Protein AF-A0A9N9HIS2-F1 (afdb_monomer)

InterPro domains:
  IPR039930 Ral GTPase-activating protein subunit beta [PTHR21344] (7-202)
  IPR046859 Ral GTPase-activating protein subunit alpha/beta, N-terminal domain [PF20412] (8-140)

Organism: NCBI:txid1348616

Secondary structure (DSSP, 8-state):
-HHHHHHHHHHHHHHHHHHHHHHHHHHHTGGG--HHHHHHHHHHHHHHHHHHHSPP-S---TTS--HHHHHHHHHHHHHHHHHHHHHHHHHHHTT---HHHHHHHHHHHHHHTTSHHHHHHHHHHHHHHHHHHHHHHH-TTSS-SSEEEEETTEEEEE---HHHHHHHHHHHHTSS--GGGS-HHHHHHHHHHHHHHHHHHHHHHHHHHHHHHHHHHHSSS--------

Foldseek 3Di:
DVVVVVVLVVVLVVVLVVLVVLLVCCVPVVVVDDLVNLVVSLCVLLVVLLVLQADDPPDDDPVRDDPVNVSSVVSSLSCVLSSLVSNLSSVQSSLDDPPVSLVSLLVSLQRNLQDLSSLQQLLQQLLLLLLCVQCVVPHDVGGDPFSWRDGPNDIDTDDHDPVSSVSVNVSSLPSYDDLVVGDPVSSVSNVVSVVSSVVSVVVVVVVVVVVVVVVVVPVPPDDDPDDDD

Structure (mmCIF, N/CA/C/O backbone):
data_AF-A0A9N9HIS2-F1
#
_entry.id   AF-A0A9N9HIS2-F1
#
loop_
_atom_site.group_PDB
_atom_site.id
_atom_site.type_symbol
_atom_site.label_atom_id
_atom_site.label_alt_id
_atom_site.label_comp_id
_atom_site.label_asym_id
_atom_site.label_entity_id
_atom_site.label_seq_id
_atom_site.pdbx_PDB_ins_code
_atom_site.Cartn_x
_atom_site.Cartn_y
_atom_site.Cartn_z
_atom_site.occupancy
_atom_site.B_iso_or_equiv
_atom_site.auth_seq_id
_atom_site.auth_comp_id
_atom_site.auth_asym_id
_atom_site.auth_atom_id
_atom_site.pdbx_PDB_model_nu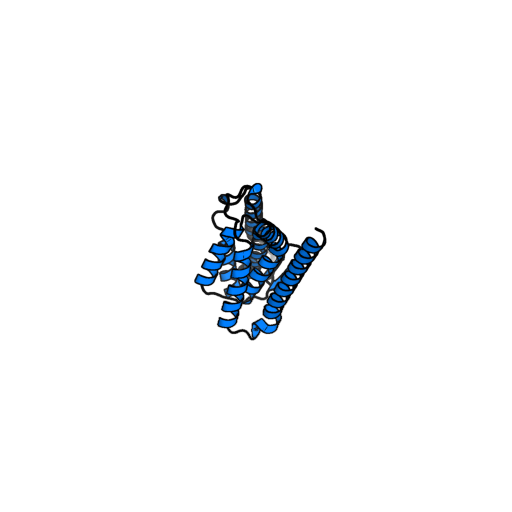m
ATOM 1 N N . MET A 1 1 ? 26.452 8.363 -28.484 1.00 47.12 1 MET A N 1
ATOM 2 C CA . MET A 1 1 ? 26.163 8.013 -27.070 1.00 47.12 1 MET A CA 1
ATOM 3 C C . MET A 1 1 ? 25.104 8.921 -26.441 1.00 47.12 1 MET A C 1
ATOM 5 O O . MET A 1 1 ? 24.301 8.418 -25.670 1.00 47.12 1 MET A O 1
ATOM 9 N N . THR A 1 2 ? 25.034 10.211 -26.790 1.00 54.69 2 THR A N 1
ATOM 10 C CA . THR A 1 2 ? 24.034 11.172 -26.277 1.00 54.69 2 THR A CA 1
ATOM 11 C C . THR A 1 2 ? 22.583 10.861 -26.677 1.00 54.69 2 THR A C 1
ATOM 13 O O . THR A 1 2 ? 21.698 10.955 -25.838 1.00 54.69 2 THR A O 1
ATOM 16 N N . THR A 1 3 ? 22.330 10.400 -27.904 1.00 61.81 3 THR A N 1
ATOM 17 C CA . THR A 1 3 ? 20.983 10.081 -28.429 1.00 61.81 3 THR A CA 1
ATOM 18 C C . THR A 1 3 ? 20.279 8.901 -27.746 1.00 61.81 3 THR A C 1
ATOM 20 O O . THR A 1 3 ? 19.058 8.901 -27.624 1.00 61.81 3 THR A O 1
ATOM 23 N N . ASN A 1 4 ? 21.024 7.902 -27.264 1.00 61.81 4 ASN A N 1
ATOM 24 C CA . ASN A 1 4 ? 20.425 6.751 -26.571 1.00 61.81 4 ASN A CA 1
ATOM 25 C C . ASN A 1 4 ? 20.015 7.105 -25.134 1.00 61.81 4 ASN A C 1
ATOM 27 O O . ASN A 1 4 ? 19.003 6.613 -24.644 1.00 61.81 4 ASN A O 1
ATOM 31 N N . CYS A 1 5 ? 20.775 7.987 -24.476 1.00 65.44 5 CYS A N 1
ATOM 32 C CA . CYS A 1 5 ? 20.452 8.482 -23.139 1.00 65.44 5 CYS A CA 1
ATOM 33 C C . CYS A 1 5 ? 19.183 9.352 -23.163 1.00 65.44 5 CYS A C 1
ATOM 35 O O . CYS A 1 5 ? 18.301 9.185 -22.324 1.00 65.44 5 CYS A O 1
ATOM 37 N N . THR A 1 6 ? 19.032 10.212 -24.179 1.00 78.38 6 THR A N 1
ATOM 38 C CA . THR A 1 6 ? 17.817 11.026 -24.335 1.00 78.38 6 THR A CA 1
ATOM 39 C C . THR A 1 6 ? 16.581 10.184 -24.652 1.00 78.38 6 THR A C 1
ATOM 41 O O . THR A 1 6 ? 15.517 10.445 -24.099 1.00 78.38 6 THR A O 1
ATOM 44 N N . HIS A 1 7 ? 16.701 9.141 -25.481 1.00 84.50 7 HIS A N 1
ATOM 45 C CA . HIS A 1 7 ? 15.578 8.244 -25.774 1.00 84.50 7 HIS A CA 1
ATOM 46 C C . HIS A 1 7 ? 15.105 7.475 -24.531 1.00 84.50 7 HIS A C 1
ATOM 48 O O . HIS A 1 7 ? 13.901 7.353 -24.303 1.00 84.50 7 HIS A O 1
ATOM 54 N N . LEU A 1 8 ? 16.038 6.989 -23.704 1.00 87.31 8 LEU A N 1
ATOM 55 C CA . LEU A 1 8 ? 15.708 6.323 -22.443 1.00 87.31 8 LEU A CA 1
ATOM 56 C C . LEU A 1 8 ? 14.998 7.269 -21.470 1.00 87.31 8 LEU A C 1
ATOM 58 O O . LEU A 1 8 ? 13.952 6.912 -20.934 1.00 87.31 8 LEU A O 1
ATOM 62 N N . GLN A 1 9 ? 15.520 8.485 -21.290 1.00 89.06 9 GLN A N 1
ATOM 63 C CA . GLN A 1 9 ? 14.884 9.467 -20.415 1.00 89.06 9 GLN A CA 1
ATOM 64 C C . GLN A 1 9 ? 13.469 9.809 -20.891 1.00 89.06 9 GLN A C 1
ATOM 66 O O . GLN A 1 9 ? 12.534 9.815 -20.095 1.00 89.06 9 GLN A O 1
ATOM 71 N N . ASN A 1 10 ? 13.286 10.023 -22.196 1.00 91.88 10 ASN A N 1
ATOM 72 C CA . ASN A 1 10 ? 11.965 10.275 -22.768 1.00 91.88 10 ASN A CA 1
ATOM 73 C C . ASN A 1 10 ? 11.004 9.107 -22.507 1.00 91.88 10 ASN A C 1
ATOM 75 O O . ASN A 1 10 ? 9.844 9.330 -22.172 1.00 91.88 10 ASN A O 1
ATOM 79 N N . HIS A 1 11 ? 11.479 7.862 -22.614 1.00 90.75 11 HIS A N 1
ATOM 80 C CA . HIS A 1 11 ? 10.669 6.686 -22.305 1.00 90.75 11 HIS A CA 1
ATOM 81 C C . HIS A 1 11 ? 10.273 6.632 -20.821 1.00 90.75 11 HIS A C 1
ATOM 83 O O . HIS A 1 11 ? 9.114 6.365 -20.513 1.00 90.75 11 HIS A O 1
ATOM 89 N N . ILE A 1 12 ? 11.191 6.947 -19.903 1.00 93.94 12 ILE A N 1
ATOM 90 C CA . ILE A 1 12 ? 10.900 7.038 -18.464 1.00 93.94 12 ILE A CA 1
ATOM 91 C C . ILE A 1 12 ? 9.816 8.091 -18.195 1.00 93.94 12 ILE A C 1
ATOM 93 O O . ILE A 1 12 ? 8.855 7.808 -17.479 1.00 93.94 12 ILE A O 1
ATOM 97 N N . GLU A 1 13 ? 9.917 9.276 -18.799 1.00 94.94 13 GLU A N 1
ATOM 98 C CA . GLU A 1 13 ? 8.909 10.331 -18.633 1.00 94.94 13 GLU A CA 1
ATOM 99 C C . GLU A 1 13 ? 7.544 9.936 -19.215 1.00 94.94 13 GLU A C 1
ATOM 101 O O . GLU A 1 13 ? 6.507 10.189 -18.598 1.00 94.94 13 GLU A O 1
ATOM 106 N N . LEU A 1 14 ? 7.520 9.230 -20.350 1.00 94.88 14 LEU A N 1
ATOM 107 C CA . LEU A 1 14 ? 6.288 8.658 -20.898 1.00 94.88 14 LEU A CA 1
ATOM 108 C C . LEU A 1 14 ? 5.669 7.629 -19.944 1.00 94.88 14 LEU A C 1
ATOM 110 O O . LEU A 1 14 ? 4.466 7.686 -19.688 1.00 94.88 14 LEU A O 1
ATOM 114 N N . CYS A 1 15 ? 6.473 6.734 -19.362 1.00 95.69 15 CYS A N 1
ATOM 115 C CA . CYS A 1 15 ? 6.011 5.777 -18.355 1.00 95.69 15 CYS A CA 1
ATOM 116 C C . CYS A 1 15 ? 5.416 6.487 -17.133 1.00 95.69 15 CYS A C 1
ATOM 118 O O . CYS A 1 15 ? 4.329 6.119 -16.683 1.00 95.69 15 CYS A O 1
ATOM 120 N N . LYS A 1 16 ? 6.062 7.547 -16.628 1.00 95.19 16 LYS A N 1
ATOM 121 C CA . LYS A 1 16 ? 5.500 8.384 -15.553 1.00 95.19 16 LYS A CA 1
ATOM 122 C C . LYS A 1 16 ? 4.152 8.982 -15.967 1.00 95.19 16 LYS A C 1
ATOM 124 O O . LYS A 1 16 ? 3.203 8.926 -15.185 1.00 95.19 16 LYS A O 1
ATOM 129 N N . GLY A 1 17 ? 4.036 9.475 -17.202 1.00 96.62 17 GLY A N 1
ATOM 130 C CA . GLY A 1 17 ? 2.779 9.956 -17.780 1.00 96.62 17 GLY A CA 1
ATOM 131 C C . GLY A 1 17 ? 1.674 8.894 -17.784 1.00 96.62 17 GLY A C 1
ATOM 132 O O . GLY A 1 17 ? 0.563 9.157 -17.328 1.00 96.62 17 GLY A O 1
ATOM 133 N N . VAL A 1 18 ? 1.983 7.665 -18.206 1.00 96.81 18 VAL A N 1
ATOM 134 C CA . VAL A 1 18 ? 1.035 6.537 -18.179 1.00 96.81 18 VAL A CA 1
ATOM 135 C C . VAL A 1 18 ? 0.580 6.226 -16.749 1.00 96.81 18 VAL A C 1
ATOM 137 O O . VAL A 1 18 ? -0.616 6.070 -16.505 1.00 96.81 18 VAL A O 1
ATOM 140 N N . LEU A 1 19 ? 1.499 6.192 -15.780 1.00 96.81 19 LEU A N 1
ATOM 141 C CA . LEU A 1 19 ? 1.168 5.961 -14.368 1.00 96.81 19 LEU A CA 1
ATOM 142 C C . LEU A 1 19 ? 0.255 7.060 -13.797 1.00 96.81 19 LEU A C 1
ATOM 144 O O . LEU A 1 19 ? -0.670 6.767 -13.031 1.00 96.81 19 LEU A O 1
ATOM 148 N N . ILE A 1 20 ? 0.463 8.315 -14.205 1.00 96.00 20 ILE A N 1
ATOM 149 C CA . ILE A 1 20 ? -0.434 9.424 -13.861 1.00 96.00 20 ILE A CA 1
ATOM 150 C C . ILE A 1 20 ? -1.828 9.170 -14.439 1.00 96.00 20 ILE A C 1
ATOM 152 O O . ILE A 1 20 ? -2.804 9.261 -13.697 1.00 96.00 20 ILE A O 1
ATOM 156 N N . VAL A 1 21 ? -1.933 8.788 -15.715 1.00 97.44 21 VAL A N 1
ATOM 157 C CA . VAL A 1 21 ? -3.223 8.495 -16.363 1.00 97.44 21 VAL A CA 1
ATOM 158 C C . VAL A 1 21 ? -3.959 7.354 -15.657 1.00 97.44 21 VAL A C 1
ATOM 160 O O . VAL A 1 21 ? -5.148 7.491 -15.372 1.00 97.44 21 VAL A O 1
ATOM 163 N N . LEU A 1 22 ? -3.271 6.263 -15.303 1.00 97.12 22 LEU A N 1
ATOM 164 C CA . LEU A 1 22 ? -3.867 5.142 -14.561 1.00 97.12 22 LEU A CA 1
ATOM 165 C C . LEU A 1 22 ? -4.391 5.580 -13.185 1.00 97.12 22 LEU A C 1
ATOM 167 O O . LEU A 1 22 ? -5.506 5.225 -12.797 1.00 97.12 22 LEU A O 1
ATOM 171 N N . THR A 1 23 ? -3.623 6.404 -12.467 1.00 96.62 23 THR A N 1
ATOM 172 C CA . THR A 1 23 ? -4.056 6.969 -11.179 1.00 96.62 23 THR A CA 1
ATOM 173 C C . THR A 1 23 ? -5.260 7.889 -11.347 1.00 96.62 23 THR A C 1
ATOM 175 O O . THR A 1 23 ? -6.222 7.800 -10.584 1.00 96.62 23 THR A O 1
ATOM 178 N N . MET A 1 24 ? -5.235 8.762 -12.358 1.00 96.94 24 MET A N 1
ATOM 179 C CA . MET A 1 24 ? -6.340 9.667 -12.665 1.00 96.94 24 MET A CA 1
ATOM 180 C C . MET A 1 24 ? -7.606 8.895 -13.017 1.00 96.94 24 MET A C 1
ATOM 182 O O . MET A 1 24 ? -8.655 9.220 -12.474 1.00 96.94 24 MET A O 1
ATOM 186 N N . ALA A 1 25 ? -7.512 7.841 -13.829 1.00 96.31 25 ALA A N 1
ATOM 187 C CA . ALA A 1 25 ? -8.645 6.981 -14.154 1.00 96.31 25 ALA A CA 1
ATOM 188 C C . ALA A 1 25 ? -9.273 6.379 -12.886 1.00 96.31 25 ALA A C 1
ATOM 190 O O . ALA A 1 25 ? -10.483 6.470 -12.695 1.00 96.31 25 ALA A O 1
ATOM 191 N N . GLY A 1 26 ? -8.460 5.853 -11.965 1.00 96.81 26 GLY A N 1
ATOM 192 C CA . GLY A 1 26 ? -8.960 5.346 -10.683 1.00 96.81 26 GLY A CA 1
ATOM 193 C C . GLY A 1 26 ? -9.583 6.420 -9.781 1.00 96.81 26 GLY A C 1
ATOM 194 O O . GLY A 1 26 ? -10.482 6.112 -9.001 1.00 96.81 26 GLY A O 1
ATOM 195 N N . ARG A 1 27 ? -9.144 7.681 -9.881 1.00 96.12 27 ARG A N 1
ATOM 196 C CA . ARG A 1 27 ? -9.715 8.813 -9.129 1.00 96.12 27 ARG A CA 1
ATOM 197 C C . ARG A 1 27 ? -11.036 9.307 -9.709 1.00 96.12 27 ARG A C 1
ATOM 199 O O . ARG A 1 27 ? -11.962 9.557 -8.947 1.00 96.12 27 ARG A O 1
ATOM 206 N N . THR A 1 28 ? -11.106 9.493 -11.024 1.00 96.56 28 THR A N 1
ATOM 207 C CA . THR A 1 28 ? -12.232 10.167 -11.688 1.00 96.56 28 THR A CA 1
ATOM 208 C C . THR A 1 28 ? -13.310 9.190 -12.137 1.00 96.56 28 THR A C 1
ATOM 210 O O . THR A 1 28 ? -14.495 9.474 -11.991 1.00 96.56 28 THR A O 1
ATOM 213 N N . LEU A 1 29 ? -12.908 8.027 -12.650 1.00 96.38 29 LEU A N 1
ATOM 214 C CA . LEU A 1 29 ? -13.808 6.998 -13.175 1.00 96.38 29 LEU A CA 1
ATOM 215 C C . LEU A 1 29 ? -14.035 5.855 -12.182 1.00 96.38 29 LEU A C 1
ATOM 217 O O . LEU A 1 29 ? -14.952 5.063 -12.369 1.00 96.38 29 LEU A O 1
ATOM 221 N N . GLY A 1 30 ? -13.250 5.790 -11.104 1.00 95.06 30 GLY A N 1
ATOM 222 C CA . GLY A 1 30 ? -13.329 4.746 -10.081 1.00 95.06 30 GLY A CA 1
ATOM 223 C C . GLY A 1 30 ? -14.736 4.423 -9.553 1.00 95.06 30 GLY A C 1
ATOM 224 O O . GLY A 1 30 ? -15.038 3.238 -9.410 1.00 95.06 30 GLY A O 1
ATOM 225 N N . PRO A 1 31 ? -15.624 5.412 -9.307 1.00 94.75 31 PRO A N 1
ATOM 226 C CA . PRO A 1 31 ? -17.009 5.148 -8.901 1.00 94.75 31 PRO A CA 1
ATOM 227 C C . PRO A 1 31 ? -17.860 4.402 -9.943 1.00 94.75 31 PRO A C 1
ATOM 229 O O . PRO A 1 31 ? -18.878 3.823 -9.583 1.00 94.75 31 PRO A O 1
ATOM 232 N N . GLN A 1 32 ? -17.462 4.424 -11.219 1.00 96.81 32 GLN A N 1
ATOM 233 C CA . GLN A 1 32 ? -18.157 3.771 -12.336 1.00 96.81 32 GLN A CA 1
ATOM 234 C C . GLN A 1 32 ? -17.577 2.386 -12.658 1.00 96.81 32 GLN A C 1
ATOM 236 O O . GLN A 1 32 ? -18.155 1.637 -13.443 1.00 96.81 32 GLN A O 1
ATOM 241 N N . PHE A 1 33 ? -16.419 2.041 -12.093 1.00 97.56 33 PHE A N 1
ATOM 242 C CA . PHE A 1 33 ? -15.778 0.757 -12.345 1.00 97.56 33 PHE A CA 1
ATOM 243 C C . PHE A 1 33 ? -16.513 -0.374 -11.630 1.00 97.56 33 PHE A C 1
ATOM 245 O O . PHE A 1 33 ? -16.768 -0.317 -10.427 1.00 97.56 33 PHE A O 1
ATOM 252 N N . SER A 1 34 ? -16.778 -1.442 -12.382 1.00 97.38 34 SER A N 1
ATOM 253 C CA . SER A 1 34 ? -17.162 -2.732 -11.812 1.00 97.38 34 SER A CA 1
ATOM 254 C C . SER A 1 34 ? -16.020 -3.327 -10.981 1.00 97.38 34 SER A C 1
ATOM 256 O O . SER A 1 34 ? -14.855 -2.924 -11.100 1.00 97.38 34 SER A O 1
ATOM 258 N N . GLU A 1 35 ? -16.334 -4.327 -10.160 1.00 96.25 35 GLU A N 1
ATOM 259 C CA . GLU A 1 35 ? -15.315 -5.075 -9.424 1.00 96.25 35 GLU A CA 1
ATOM 260 C C . GLU A 1 35 ? -14.327 -5.763 -10.385 1.00 96.25 35 GLU A C 1
ATOM 262 O O . GLU A 1 35 ? -13.119 -5.764 -10.144 1.00 96.25 35 GLU A O 1
ATOM 267 N N . GLU A 1 36 ? -14.810 -6.286 -11.514 1.00 97.25 36 GLU A N 1
ATOM 268 C CA . GLU A 1 36 ? -14.008 -6.902 -12.573 1.00 97.25 36 GLU A CA 1
ATOM 269 C C . GLU A 1 36 ? -13.040 -5.901 -13.207 1.00 97.25 36 GLU A C 1
ATOM 271 O O . GLU A 1 36 ? -11.864 -6.216 -13.406 1.00 97.25 36 GLU A O 1
ATOM 276 N N . THR A 1 37 ? -13.500 -4.678 -13.479 1.00 97.88 37 THR A N 1
ATOM 277 C CA . THR A 1 37 ? -12.654 -3.606 -14.019 1.00 97.88 37 THR A CA 1
ATOM 278 C C . THR A 1 37 ? -11.532 -3.262 -13.044 1.00 97.88 37 THR A C 1
ATOM 280 O O . THR A 1 37 ? -10.367 -3.198 -13.444 1.00 97.88 37 THR A O 1
ATOM 283 N N . TRP A 1 38 ? -11.857 -3.109 -11.755 1.00 98.00 38 TRP A N 1
ATOM 284 C CA . TRP A 1 38 ? -10.855 -2.898 -10.712 1.00 98.00 38 TRP A CA 1
ATOM 285 C C . TRP A 1 38 ? -9.861 -4.056 -10.636 1.00 98.00 38 TRP A C 1
ATOM 287 O O . TRP A 1 38 ? -8.657 -3.823 -10.583 1.00 98.00 38 TRP A O 1
ATOM 297 N N . LEU A 1 39 ? -10.332 -5.302 -10.685 1.00 98.00 39 LEU A N 1
ATOM 298 C CA . LEU A 1 39 ? -9.471 -6.485 -10.662 1.00 98.00 39 LEU A CA 1
ATOM 299 C C . LEU A 1 39 ? -8.462 -6.495 -11.805 1.00 98.00 39 LEU A C 1
ATOM 301 O O . LEU A 1 39 ? -7.285 -6.767 -11.570 1.00 98.00 39 LEU A O 1
ATOM 305 N N . VAL A 1 40 ? -8.909 -6.215 -13.030 1.00 98.00 40 VAL A N 1
ATOM 306 C CA . VAL A 1 40 ? -8.023 -6.163 -14.198 1.00 98.00 40 VAL A CA 1
ATOM 307 C C . VAL A 1 40 ? -7.019 -5.027 -14.043 1.00 98.00 40 VAL A C 1
ATOM 309 O O . VAL A 1 40 ? -5.822 -5.267 -14.181 1.00 98.00 40 VAL A O 1
ATOM 312 N N . LEU A 1 41 ? -7.474 -3.824 -13.678 1.00 98.12 41 LEU A N 1
ATOM 313 C CA . LEU A 1 41 ? -6.597 -2.671 -13.474 1.00 98.12 41 LEU A CA 1
ATOM 314 C C . LEU A 1 41 ? -5.516 -2.958 -12.425 1.00 98.12 41 LEU A C 1
ATOM 316 O O . LEU A 1 41 ? -4.334 -2.732 -12.677 1.00 98.12 41 LEU A O 1
ATOM 320 N N . LEU A 1 42 ? -5.899 -3.510 -11.271 1.00 98.50 42 LEU A N 1
ATOM 321 C CA . LEU A 1 42 ? -4.954 -3.857 -10.213 1.00 98.50 42 LEU A CA 1
ATOM 322 C C . LEU A 1 42 ? -3.970 -4.937 -10.651 1.00 98.50 42 LEU A C 1
ATOM 324 O O . LEU A 1 42 ? -2.791 -4.815 -10.346 1.00 98.50 42 LEU A O 1
ATOM 328 N N . LYS A 1 43 ? -4.416 -5.971 -11.374 1.00 98.31 43 LYS A N 1
ATOM 329 C CA . LYS A 1 43 ? -3.519 -7.010 -11.906 1.00 98.31 43 LYS A CA 1
ATOM 330 C C . LYS A 1 43 ? -2.523 -6.443 -12.912 1.00 98.31 43 LYS A C 1
ATOM 332 O O . LYS A 1 43 ? -1.362 -6.831 -12.876 1.00 98.31 43 LYS A O 1
ATOM 337 N N . VAL A 1 44 ? -2.958 -5.526 -13.777 1.00 97.94 44 VAL A N 1
ATOM 338 C CA . VAL A 1 44 ? -2.085 -4.856 -14.750 1.00 97.94 44 VAL A CA 1
ATOM 339 C C . VAL A 1 44 ? -1.027 -4.026 -14.028 1.00 97.94 44 VAL A C 1
ATOM 341 O O . VAL A 1 44 ? 0.159 -4.230 -14.262 1.00 97.94 44 VAL A O 1
ATOM 344 N N . VAL A 1 45 ? -1.431 -3.145 -13.107 1.00 98.19 45 VAL A N 1
ATOM 345 C CA . VAL A 1 45 ? -0.480 -2.305 -12.358 1.00 98.19 45 VAL A CA 1
ATOM 346 C C . VAL A 1 45 ? 0.446 -3.165 -11.501 1.00 98.19 45 VAL A C 1
ATOM 348 O O . VAL A 1 45 ? 1.651 -2.939 -11.501 1.00 98.19 45 VAL A O 1
ATOM 351 N N . LEU A 1 46 ? -0.084 -4.186 -10.822 1.00 98.44 46 LEU A N 1
ATOM 352 C CA . LEU A 1 46 ? 0.714 -5.115 -10.027 1.00 98.44 46 LEU A CA 1
ATOM 353 C C . LEU A 1 46 ? 1.731 -5.866 -10.890 1.00 98.44 46 LEU A C 1
ATOM 355 O O . LEU A 1 46 ? 2.883 -5.963 -10.491 1.00 98.44 46 LEU A O 1
ATOM 359 N N . GLY A 1 47 ? 1.329 -6.355 -12.065 1.00 97.44 47 GLY A N 1
ATOM 360 C CA . GLY A 1 47 ? 2.208 -7.071 -12.988 1.00 97.44 47 GLY A CA 1
ATOM 361 C C . GLY A 1 47 ? 3.304 -6.188 -13.585 1.00 97.44 47 GLY A C 1
ATOM 362 O O . GLY A 1 47 ? 4.443 -6.632 -13.686 1.00 97.44 47 GLY A O 1
ATOM 363 N N . ILE A 1 48 ? 2.996 -4.930 -13.926 1.00 95.31 48 ILE A N 1
ATOM 364 C CA . ILE A 1 48 ? 4.003 -3.955 -14.381 1.00 95.31 48 ILE A CA 1
ATOM 365 C C . ILE A 1 48 ? 5.003 -3.667 -13.257 1.00 95.31 48 ILE A C 1
ATOM 367 O O . ILE A 1 48 ? 6.212 -3.715 -13.483 1.00 95.31 48 ILE A O 1
ATOM 371 N N . THR A 1 49 ? 4.504 -3.398 -12.046 1.00 97.00 49 THR A N 1
ATOM 372 C CA . THR A 1 49 ? 5.350 -3.163 -10.871 1.00 97.00 49 THR A CA 1
ATOM 373 C C . THR A 1 49 ? 6.219 -4.378 -10.575 1.00 97.00 49 THR A C 1
ATOM 375 O O . THR A 1 49 ? 7.416 -4.215 -10.369 1.00 97.00 49 THR A O 1
ATOM 378 N N . ASP A 1 50 ? 5.658 -5.587 -10.616 1.00 96.06 50 ASP A N 1
ATOM 379 C CA . ASP A 1 50 ? 6.413 -6.815 -10.376 1.00 96.06 50 ASP A CA 1
ATOM 380 C C . ASP A 1 50 ? 7.501 -7.007 -11.429 1.00 96.06 50 ASP A C 1
ATOM 382 O O . ASP A 1 50 ? 8.662 -7.166 -11.084 1.00 96.06 50 ASP A O 1
ATOM 386 N N . CYS A 1 51 ? 7.163 -6.868 -12.711 1.00 92.25 51 CYS A N 1
ATOM 387 C CA . CYS A 1 51 ? 8.117 -7.024 -13.805 1.00 92.25 51 CYS A CA 1
ATOM 388 C C . CYS A 1 51 ? 9.325 -6.076 -13.704 1.00 92.25 51 CYS A C 1
ATOM 390 O O . CYS A 1 51 ? 10.428 -6.461 -14.087 1.00 92.25 51 CYS A O 1
ATOM 392 N N . LEU A 1 52 ? 9.128 -4.840 -13.230 1.00 91.38 52 LEU A N 1
ATOM 393 C CA . LEU A 1 52 ? 10.201 -3.845 -13.124 1.00 91.38 52 LEU A CA 1
ATOM 394 C C . LEU A 1 52 ? 10.950 -3.907 -11.790 1.00 91.38 52 LEU A C 1
ATOM 396 O O . LEU A 1 52 ? 12.159 -3.686 -11.757 1.00 91.38 52 LEU A O 1
ATOM 400 N N . LEU A 1 53 ? 10.246 -4.165 -10.686 1.00 93.44 53 LEU A N 1
ATOM 401 C CA . LEU A 1 53 ? 10.824 -4.080 -9.345 1.00 93.44 53 LEU A CA 1
ATOM 402 C C . LEU A 1 53 ? 11.327 -5.411 -8.805 1.00 93.44 53 LEU A C 1
ATOM 404 O O . LEU A 1 53 ? 11.973 -5.393 -7.758 1.00 93.44 53 LEU A O 1
ATOM 408 N N . HIS A 1 54 ? 11.058 -6.527 -9.486 1.00 88.25 54 HIS A N 1
ATOM 409 C CA . HIS A 1 54 ? 11.565 -7.839 -9.100 1.00 88.25 54 HIS A CA 1
ATOM 410 C C . HIS A 1 54 ? 13.084 -7.821 -8.916 1.00 88.25 54 HIS A C 1
ATOM 412 O O . HIS A 1 54 ? 13.816 -7.170 -9.668 1.00 88.25 54 HIS A O 1
ATOM 418 N N . GLU A 1 55 ? 13.554 -8.537 -7.896 1.00 74.81 55 GLU A N 1
ATOM 419 C CA . GLU A 1 55 ? 14.976 -8.643 -7.603 1.00 74.81 55 GLU A CA 1
ATOM 420 C C . GLU A 1 55 ? 15.704 -9.262 -8.806 1.00 74.81 55 GLU A C 1
ATOM 422 O O . GLU A 1 55 ? 15.341 -10.356 -9.252 1.00 74.81 55 GLU A O 1
ATOM 427 N N . PRO A 1 56 ? 16.712 -8.583 -9.381 1.00 67.25 56 PRO A N 1
ATOM 428 C CA . PRO A 1 56 ? 17.502 -9.187 -10.436 1.00 67.25 56 PRO A CA 1
ATOM 429 C C . PRO A 1 56 ? 18.235 -10.381 -9.829 1.00 67.25 56 PRO A C 1
ATOM 431 O O . PRO A 1 56 ? 19.011 -10.203 -8.894 1.00 67.25 56 PRO A O 1
ATOM 434 N N . ILE A 1 57 ? 17.957 -11.583 -10.353 1.00 54.78 57 ILE A N 1
ATOM 435 C CA . ILE A 1 57 ? 18.524 -12.866 -9.909 1.00 54.78 57 ILE A CA 1
ATOM 436 C C . ILE A 1 57 ? 20.003 -12.659 -9.577 1.00 54.78 57 ILE A C 1
ATOM 438 O O . ILE A 1 57 ? 20.827 -12.399 -10.457 1.00 54.78 57 ILE A O 1
ATOM 442 N N . SER A 1 58 ? 20.300 -12.705 -8.286 1.00 48.09 58 SER A N 1
ATOM 443 C CA . SER A 1 58 ? 21.574 -12.375 -7.670 1.00 48.09 58 SER A CA 1
ATOM 444 C C . SER A 1 58 ? 22.676 -13.343 -8.113 1.00 48.09 58 SER A C 1
ATOM 446 O O . SER A 1 58 ? 22.995 -14.253 -7.365 1.00 48.09 58 SER A O 1
ATOM 448 N N . THR A 1 59 ? 23.220 -13.193 -9.326 1.00 47.97 59 THR A N 1
ATOM 449 C CA . THR A 1 59 ? 24.418 -13.898 -9.848 1.00 47.97 59 THR A CA 1
ATOM 450 C C . THR A 1 59 ? 24.766 -13.400 -11.259 1.00 47.97 59 THR A C 1
ATOM 452 O O . THR A 1 59 ? 24.981 -14.188 -12.174 1.00 47.97 59 THR A O 1
ATOM 455 N N . MET A 1 60 ? 24.784 -12.090 -11.504 1.00 54.22 60 MET A N 1
ATOM 456 C CA . MET A 1 60 ? 25.433 -11.591 -12.720 1.00 54.22 60 MET A CA 1
ATOM 457 C C . MET A 1 60 ? 26.523 -10.613 -12.344 1.00 54.22 60 MET A C 1
ATOM 459 O O . MET A 1 60 ? 26.276 -9.537 -11.803 1.00 54.22 60 MET A O 1
ATOM 463 N N . ASN A 1 61 ? 27.746 -11.036 -12.641 1.00 55.31 61 ASN A N 1
ATOM 464 C CA . ASN A 1 61 ? 28.927 -10.199 -12.658 1.00 55.31 61 ASN A CA 1
ATOM 465 C C . ASN A 1 61 ? 28.584 -8.952 -13.487 1.00 55.31 61 ASN A C 1
ATOM 467 O O . ASN A 1 61 ? 27.966 -9.066 -14.547 1.00 55.31 61 ASN A O 1
ATOM 471 N N . SER A 1 62 ? 28.979 -7.759 -13.042 1.00 56.50 62 SER A N 1
ATOM 472 C CA . SER A 1 62 ? 28.751 -6.505 -13.782 1.00 56.50 62 SER A CA 1
ATOM 473 C C . SER A 1 62 ? 29.289 -6.544 -15.225 1.00 56.50 62 SER A C 1
ATOM 475 O O . SER A 1 62 ? 28.858 -5.755 -16.064 1.00 56.50 62 SER A O 1
ATOM 477 N N . SER A 1 63 ? 30.179 -7.495 -15.523 1.00 59.31 63 SER A N 1
ATOM 478 C CA . SER A 1 63 ? 30.729 -7.824 -16.839 1.00 59.31 63 SER A CA 1
ATOM 479 C C . SER A 1 63 ? 29.805 -8.625 -17.773 1.00 59.31 63 SER A C 1
ATOM 481 O O . SER A 1 63 ? 30.090 -8.693 -18.962 1.00 59.31 63 SER A O 1
ATOM 483 N N . GLU A 1 64 ? 28.714 -9.221 -17.282 1.00 61.84 64 GLU A N 1
ATOM 484 C CA . GLU A 1 64 ? 27.770 -10.049 -18.067 1.00 61.84 64 GLU A CA 1
ATOM 485 C C . GLU A 1 64 ? 26.413 -9.364 -18.303 1.00 61.84 64 GLU A C 1
ATOM 487 O O . GLU A 1 64 ? 25.504 -9.923 -18.925 1.00 61.84 64 GLU A O 1
ATOM 492 N N . LEU A 1 65 ? 26.255 -8.132 -17.813 1.00 68.25 65 LEU A N 1
ATOM 493 C CA . LEU A 1 65 ? 25.025 -7.372 -17.969 1.00 68.25 65 LEU A CA 1
ATOM 494 C C . LEU A 1 65 ? 24.951 -6.787 -19.388 1.00 68.25 65 LEU A C 1
ATOM 496 O O . LEU A 1 65 ? 25.684 -5.861 -19.736 1.00 68.25 65 LEU A O 1
ATOM 500 N N . ASN A 1 66 ? 24.050 -7.315 -20.218 1.00 78.69 66 ASN A N 1
ATOM 501 C CA . ASN A 1 66 ? 23.772 -6.717 -21.522 1.00 78.69 66 ASN A CA 1
ATOM 502 C C . ASN A 1 66 ? 23.131 -5.317 -21.371 1.00 78.69 66 ASN A C 1
ATOM 504 O O . ASN A 1 66 ? 22.623 -4.945 -20.308 1.00 78.69 66 ASN A O 1
ATOM 508 N N . MET A 1 67 ? 23.167 -4.526 -22.450 1.00 77.56 67 MET A N 1
ATOM 509 C CA . MET A 1 67 ? 22.653 -3.145 -22.459 1.00 77.56 67 MET A CA 1
ATOM 510 C C . MET A 1 67 ? 21.183 -3.076 -22.008 1.00 77.56 67 MET A C 1
ATOM 512 O O . MET A 1 67 ? 20.798 -2.190 -21.243 1.00 77.56 67 MET A O 1
ATOM 516 N N . ASP A 1 68 ? 20.379 -4.056 -22.415 1.00 79.44 68 ASP A N 1
ATOM 517 C CA . ASP A 1 68 ? 18.950 -4.106 -22.109 1.00 79.44 68 ASP A CA 1
ATOM 518 C C . ASP A 1 68 ? 18.689 -4.260 -20.605 1.00 79.44 68 ASP A C 1
ATOM 520 O O . ASP A 1 68 ? 17.874 -3.532 -20.041 1.00 79.44 68 ASP A O 1
ATOM 524 N N . LYS A 1 69 ? 19.438 -5.130 -19.914 1.00 80.06 69 LYS A N 1
ATOM 525 C CA . LYS A 1 69 ? 19.335 -5.290 -18.454 1.00 80.06 69 LYS A CA 1
ATOM 526 C C . LYS A 1 69 ? 19.788 -4.045 -17.699 1.00 80.06 69 LYS A C 1
ATOM 528 O O . LYS A 1 69 ? 19.153 -3.667 -16.716 1.00 80.06 69 LYS A O 1
ATOM 533 N N . LYS A 1 70 ? 20.849 -3.378 -18.165 1.00 80.69 70 LYS A N 1
ATOM 534 C CA . LYS A 1 70 ? 21.291 -2.102 -17.581 1.00 80.69 70 LYS A CA 1
ATOM 535 C C . LYS A 1 70 ? 20.208 -1.030 -17.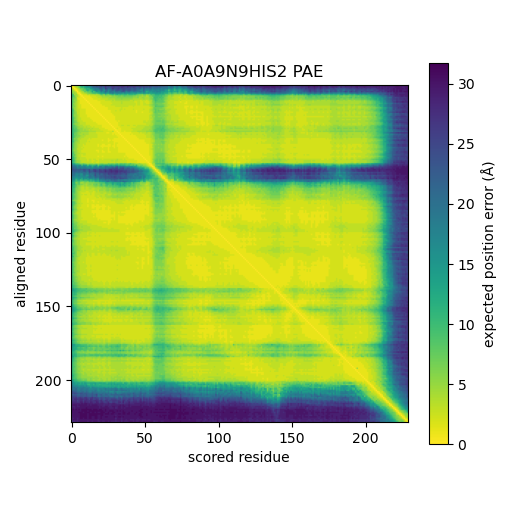714 1.00 80.69 70 LYS A C 1
ATOM 537 O O . LYS A 1 70 ? 19.939 -0.302 -16.766 1.00 80.69 70 LYS A O 1
ATOM 542 N N . THR A 1 71 ? 19.569 -0.973 -18.878 1.00 82.81 71 THR A N 1
ATOM 543 C CA . THR A 1 71 ? 18.458 -0.058 -19.157 1.00 82.81 71 THR A CA 1
ATOM 544 C C . THR A 1 71 ? 17.264 -0.341 -18.250 1.00 82.81 71 THR A C 1
ATOM 546 O O . THR A 1 71 ? 16.747 0.580 -17.625 1.00 82.81 71 THR A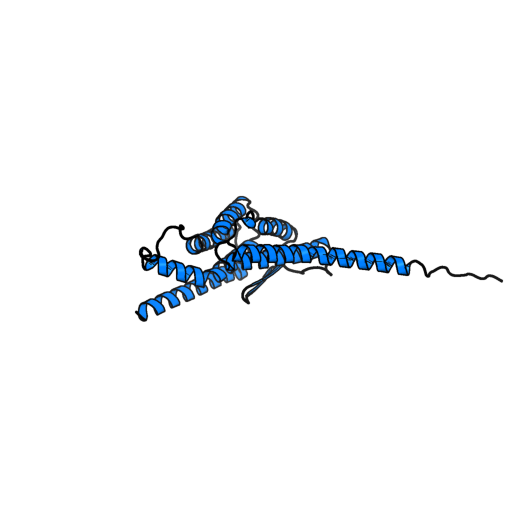 O 1
ATOM 549 N N . ALA A 1 72 ? 16.872 -1.611 -18.112 1.00 82.75 72 ALA A N 1
ATOM 550 C CA . ALA A 1 72 ? 15.781 -2.019 -17.232 1.00 82.75 72 ALA A CA 1
ATOM 551 C C . ALA A 1 72 ? 16.047 -1.652 -15.763 1.00 82.75 72 ALA A C 1
ATOM 553 O O . ALA A 1 72 ? 15.140 -1.178 -15.088 1.00 82.75 72 ALA A O 1
ATOM 554 N N . MET A 1 73 ? 17.287 -1.805 -15.285 1.00 85.00 73 MET A N 1
ATOM 555 C CA . MET A 1 73 ? 17.667 -1.410 -13.925 1.00 85.00 73 MET A CA 1
ATOM 556 C C . MET A 1 73 ? 17.527 0.103 -13.704 1.00 85.00 73 MET A C 1
ATOM 558 O O . MET A 1 73 ? 16.917 0.505 -12.718 1.00 85.00 73 MET A O 1
ATOM 562 N N . ILE A 1 74 ? 18.008 0.928 -14.644 1.00 88.06 74 ILE A N 1
ATOM 563 C CA . ILE A 1 74 ? 17.850 2.393 -14.585 1.00 88.06 74 ILE A CA 1
ATOM 564 C C . ILE A 1 74 ? 16.362 2.763 -14.553 1.00 88.06 74 ILE A C 1
ATOM 566 O O . ILE A 1 74 ? 15.924 3.504 -13.680 1.00 88.06 74 ILE A O 1
ATOM 570 N N . MET A 1 75 ? 15.557 2.188 -15.455 1.00 90.25 75 MET A N 1
ATOM 571 C CA . MET A 1 75 ? 14.112 2.436 -15.474 1.00 90.25 75 MET A CA 1
ATOM 572 C C . MET A 1 75 ? 13.438 2.014 -14.169 1.00 90.25 75 MET A C 1
ATOM 574 O O . MET A 1 75 ? 12.566 2.726 -13.679 1.00 90.25 75 MET A O 1
ATOM 578 N N . ALA A 1 76 ? 13.821 0.866 -13.609 1.00 90.69 76 ALA A N 1
ATOM 579 C CA . ALA A 1 76 ? 13.275 0.388 -12.351 1.00 90.69 76 ALA A CA 1
ATOM 580 C C . ALA A 1 76 ? 13.588 1.355 -11.206 1.00 90.69 76 ALA A C 1
ATOM 582 O O . ALA A 1 76 ? 12.695 1.644 -10.416 1.00 90.69 76 ALA A O 1
ATOM 583 N N . ASP A 1 77 ? 14.807 1.893 -11.137 1.00 90.69 77 ASP A N 1
ATOM 584 C CA . ASP A 1 77 ? 15.205 2.854 -10.106 1.00 90.69 77 ASP A CA 1
ATOM 585 C C . ASP A 1 77 ? 14.433 4.181 -10.236 1.00 90.69 77 ASP A C 1
ATOM 587 O O . ASP A 1 77 ? 13.858 4.648 -9.250 1.00 90.69 77 ASP A O 1
ATOM 591 N N . ASP A 1 78 ? 14.322 4.732 -11.449 1.00 93.06 78 ASP A N 1
ATOM 592 C CA . ASP A 1 78 ? 13.603 5.986 -11.729 1.00 93.06 78 ASP A CA 1
ATOM 593 C C . ASP A 1 78 ? 12.074 5.885 -11.557 1.00 93.06 78 ASP A C 1
ATOM 595 O O . ASP A 1 78 ? 11.399 6.864 -11.213 1.00 93.06 78 ASP A O 1
ATOM 599 N N . LEU A 1 79 ? 11.494 4.709 -11.819 1.00 95.06 79 LEU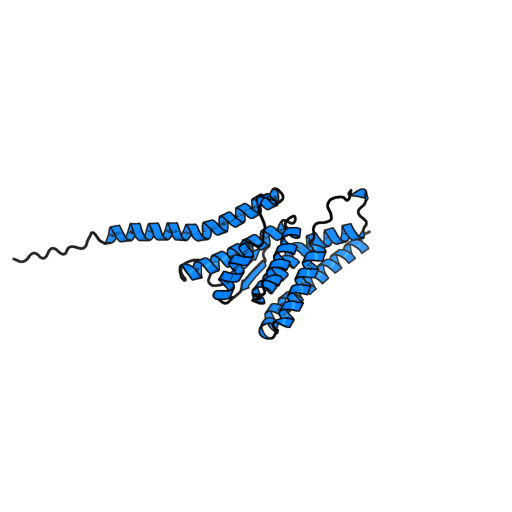 A N 1
ATOM 600 C CA . LEU A 1 79 ? 10.045 4.489 -11.774 1.00 95.06 79 LEU A CA 1
ATOM 601 C C . LEU A 1 79 ? 9.561 3.875 -10.459 1.00 95.06 79 LEU A C 1
ATOM 603 O O . LEU A 1 79 ? 8.356 3.908 -10.208 1.00 95.06 79 LEU A O 1
ATOM 607 N N . CYS A 1 80 ? 10.454 3.346 -9.615 1.00 95.69 80 CYS A N 1
ATOM 608 C CA . CYS A 1 80 ? 10.109 2.600 -8.399 1.00 95.69 80 CYS A CA 1
ATOM 609 C C . CYS A 1 80 ? 9.089 3.328 -7.522 1.00 95.69 80 CYS A C 1
ATOM 611 O O . CYS A 1 80 ? 8.015 2.797 -7.234 1.00 95.69 80 CYS A O 1
ATOM 613 N N . GLU A 1 81 ? 9.393 4.570 -7.148 1.00 95.69 81 GLU A N 1
ATOM 614 C CA . GLU A 1 81 ? 8.522 5.373 -6.290 1.00 95.69 81 GLU A CA 1
ATOM 615 C C . GLU A 1 81 ? 7.150 5.614 -6.939 1.00 95.69 81 GLU A C 1
ATOM 617 O O . GLU A 1 81 ? 6.111 5.453 -6.300 1.00 95.69 81 GLU A O 1
ATOM 622 N N . HIS A 1 82 ? 7.132 5.927 -8.237 1.00 96.56 82 HIS A N 1
ATOM 623 C CA . HIS A 1 82 ? 5.901 6.188 -8.978 1.00 96.56 82 HIS A CA 1
ATOM 624 C C . HIS A 1 82 ? 5.025 4.932 -9.063 1.00 96.56 82 HIS A C 1
ATOM 626 O O . HIS A 1 82 ? 3.827 5.010 -8.796 1.00 96.56 82 HIS A O 1
ATOM 632 N N . LEU A 1 83 ? 5.611 3.777 -9.383 1.00 97.56 83 LEU A N 1
ATOM 633 C CA . LEU A 1 83 ? 4.912 2.492 -9.475 1.00 97.56 83 LEU A CA 1
ATOM 634 C C . LEU A 1 83 ? 4.265 2.107 -8.146 1.00 97.56 83 LEU A C 1
ATOM 636 O O . LEU A 1 83 ? 3.076 1.791 -8.103 1.00 97.56 83 LEU A O 1
ATOM 640 N N . LEU A 1 84 ? 5.033 2.178 -7.058 1.00 97.94 84 LEU A N 1
ATOM 641 C CA . LEU A 1 84 ? 4.565 1.849 -5.714 1.00 97.94 84 LEU A CA 1
ATOM 642 C C . LEU A 1 84 ? 3.424 2.769 -5.280 1.00 97.94 84 LEU A C 1
ATOM 644 O O . LEU A 1 84 ? 2.394 2.301 -4.799 1.00 97.94 84 LEU A O 1
ATOM 648 N N . ARG A 1 85 ? 3.569 4.072 -5.513 1.00 97.00 85 ARG A N 1
ATOM 649 C CA . ARG A 1 85 ? 2.557 5.078 -5.198 1.00 97.00 85 ARG A CA 1
ATOM 650 C C . ARG A 1 85 ? 1.240 4.832 -5.926 1.00 97.00 85 ARG A C 1
ATOM 652 O O . ARG A 1 85 ? 0.185 4.812 -5.293 1.00 97.00 85 ARG A O 1
ATOM 659 N N . VAL A 1 86 ? 1.303 4.620 -7.242 1.00 97.94 86 VAL A N 1
ATOM 660 C CA . VAL A 1 86 ? 0.121 4.325 -8.065 1.00 97.94 86 VAL A CA 1
ATOM 661 C C . VAL A 1 86 ? -0.525 3.016 -7.627 1.00 97.94 86 VAL A C 1
ATOM 663 O O . VAL A 1 86 ? -1.740 2.972 -7.431 1.00 97.94 86 VAL A O 1
ATOM 666 N N . LEU A 1 87 ? 0.275 1.967 -7.420 1.00 98.56 87 LEU A N 1
ATOM 667 C CA . LEU A 1 87 ? -0.216 0.666 -6.983 1.00 98.56 87 LEU A CA 1
ATOM 668 C C . LEU A 1 87 ? -0.952 0.771 -5.647 1.00 98.56 87 LEU A C 1
ATOM 670 O O . LEU A 1 87 ? -2.111 0.380 -5.576 1.00 98.56 87 LEU A O 1
ATOM 674 N N . PHE A 1 88 ? -0.320 1.321 -4.608 1.00 98.50 88 PHE A N 1
ATOM 675 C CA . PHE A 1 88 ? -0.910 1.408 -3.269 1.00 98.50 88 PHE A CA 1
ATOM 676 C C . PHE A 1 88 ? -2.175 2.271 -3.256 1.00 98.50 88 PHE A C 1
ATOM 678 O O . PHE A 1 88 ? -3.170 1.899 -2.630 1.00 98.50 88 PHE A O 1
ATOM 685 N N . GLU A 1 89 ? -2.168 3.397 -3.974 1.00 98.19 89 GLU A N 1
ATOM 686 C CA . GLU A 1 89 ? -3.341 4.258 -4.073 1.00 98.19 89 GLU A CA 1
ATOM 687 C C . GLU A 1 89 ? -4.518 3.545 -4.750 1.00 98.19 89 GLU A C 1
ATOM 689 O O . GLU A 1 89 ? -5.616 3.508 -4.190 1.00 98.19 89 GLU A O 1
ATOM 694 N N . LEU A 1 90 ? -4.305 2.962 -5.934 1.00 98.44 90 LEU A N 1
ATOM 695 C CA . LEU A 1 90 ? -5.360 2.244 -6.652 1.00 98.44 90 LEU A CA 1
ATOM 696 C C . LEU A 1 90 ? -5.844 1.028 -5.858 1.00 98.44 90 LEU A C 1
ATOM 698 O O . LEU A 1 90 ? -7.046 0.762 -5.818 1.00 98.44 90 LEU A O 1
ATOM 702 N N . TRP A 1 91 ? -4.934 0.330 -5.177 1.00 98.50 91 TRP A N 1
ATOM 703 C CA . TRP A 1 91 ? -5.263 -0.821 -4.344 1.00 98.50 91 TRP A CA 1
ATOM 704 C C . TRP A 1 91 ? -6.237 -0.448 -3.228 1.00 98.50 91 TRP A C 1
ATOM 706 O O . TRP A 1 91 ? -7.273 -1.095 -3.072 1.00 98.50 91 TRP A O 1
ATOM 716 N N . LEU A 1 92 ? -5.968 0.638 -2.498 1.00 98.44 92 LEU A N 1
ATOM 717 C CA . LEU A 1 92 ? -6.865 1.115 -1.445 1.00 98.44 92 LEU A CA 1
ATOM 718 C C . LEU A 1 92 ? -8.177 1.684 -2.007 1.00 98.44 92 LEU A C 1
ATOM 720 O O . LEU A 1 92 ? -9.243 1.382 -1.471 1.00 98.44 92 LEU A O 1
ATOM 724 N N . ARG A 1 93 ? -8.131 2.446 -3.110 1.00 97.88 93 ARG A N 1
ATOM 725 C CA . ARG A 1 93 ? -9.333 3.007 -3.761 1.00 97.88 93 ARG A CA 1
ATOM 726 C C . ARG A 1 93 ? -10.295 1.940 -4.274 1.00 97.88 93 ARG A C 1
ATOM 728 O O . ARG A 1 93 ? -11.505 2.125 -4.182 1.00 97.88 93 ARG A O 1
ATOM 735 N N . SER A 1 94 ? -9.770 0.822 -4.774 1.00 97.94 94 SER A N 1
ATOM 736 C CA . SER A 1 94 ? -10.585 -0.291 -5.272 1.00 97.94 94 SER A CA 1
ATOM 737 C C . SER A 1 94 ? -11.467 -0.930 -4.196 1.00 97.94 94 SER A C 1
ATOM 739 O O . SER A 1 94 ? -12.462 -1.578 -4.512 1.00 97.94 94 SER A O 1
ATOM 741 N N . ARG A 1 95 ? -11.090 -0.779 -2.916 1.00 97.69 95 ARG A N 1
ATOM 742 C CA . ARG A 1 95 ? -11.712 -1.448 -1.766 1.00 97.69 95 ARG A CA 1
ATOM 743 C C . ARG A 1 95 ? -11.767 -2.976 -1.895 1.00 97.69 95 ARG A C 1
ATOM 745 O O . ARG A 1 95 ? -12.638 -3.626 -1.316 1.00 97.69 95 ARG A O 1
ATOM 752 N N . ILE A 1 96 ? -10.830 -3.566 -2.641 1.00 97.25 96 ILE A N 1
ATOM 753 C CA . ILE A 1 96 ? -10.816 -5.001 -2.907 1.00 97.25 96 ILE A CA 1
ATOM 754 C C . ILE A 1 96 ? -10.613 -5.825 -1.630 1.00 97.25 96 ILE A C 1
ATOM 756 O O . ILE A 1 96 ? -9.666 -5.619 -0.870 1.00 97.25 96 ILE A O 1
ATOM 760 N N . ARG A 1 97 ? -11.478 -6.823 -1.410 1.00 97.38 97 ARG A N 1
ATOM 761 C CA . ARG A 1 97 ? -11.402 -7.728 -0.244 1.00 97.38 97 ARG A CA 1
ATOM 762 C C . ARG A 1 97 ? -10.978 -9.154 -0.578 1.00 97.38 97 ARG A C 1
ATOM 764 O O . ARG A 1 97 ? -10.795 -9.959 0.333 1.00 97.38 97 ARG A O 1
ATOM 771 N N . LYS A 1 98 ? -10.789 -9.477 -1.863 1.00 97.19 98 LYS A N 1
ATOM 772 C CA . LYS A 1 98 ? -10.411 -10.829 -2.300 1.00 97.19 98 LYS A CA 1
ATOM 773 C C . LYS A 1 98 ? -9.069 -11.226 -1.691 1.00 97.19 98 LYS A C 1
ATOM 775 O O . LYS A 1 98 ? -8.037 -10.656 -2.042 1.00 97.19 98 LYS A O 1
ATOM 780 N N . VAL A 1 99 ? -9.093 -12.215 -0.799 1.00 96.38 99 VAL A N 1
ATOM 781 C CA . VAL A 1 99 ? -7.918 -12.700 -0.058 1.00 96.38 99 VAL A CA 1
ATOM 782 C C . VAL A 1 99 ? -6.772 -13.053 -1.002 1.00 96.38 99 VAL A C 1
ATOM 784 O O . VAL A 1 99 ? -5.646 -12.624 -0.768 1.00 96.38 99 VAL A O 1
ATOM 787 N N . GLU A 1 100 ? -7.073 -13.718 -2.117 1.00 97.31 100 GLU A N 1
ATOM 788 C CA . GLU A 1 100 ? -6.049 -14.120 -3.082 1.00 97.31 100 GLU A CA 1
ATOM 789 C C . GLU A 1 100 ? -5.331 -12.951 -3.747 1.00 97.31 100 GLU A C 1
ATOM 791 O O . GLU A 1 100 ? -4.129 -13.020 -3.975 1.00 97.31 100 GLU A O 1
ATOM 796 N N . MET A 1 101 ? -6.018 -11.833 -3.987 1.00 98.12 101 MET A N 1
ATOM 797 C CA . MET A 1 101 ? -5.367 -10.642 -4.535 1.00 98.12 101 MET A CA 1
ATOM 798 C C . MET A 1 101 ? -4.359 -10.063 -3.542 1.00 98.12 101 MET A C 1
ATOM 800 O O . MET A 1 101 ? -3.241 -9.729 -3.927 1.00 98.12 101 MET A O 1
ATOM 804 N N . TRP A 1 102 ? -4.714 -10.004 -2.256 1.00 98.44 102 TRP A N 1
ATOM 805 C CA . TRP A 1 102 ? -3.788 -9.579 -1.203 1.00 98.44 102 TRP A CA 1
ATOM 806 C C . TRP A 1 102 ? -2.633 -10.565 -1.003 1.00 98.44 102 TRP A C 1
ATOM 808 O O . TRP A 1 102 ? -1.517 -10.130 -0.735 1.00 98.44 102 TRP A O 1
ATOM 818 N N . ASN A 1 103 ? -2.868 -11.870 -1.168 1.00 98.06 103 ASN A N 1
ATOM 819 C CA . ASN A 1 103 ? -1.816 -12.887 -1.106 1.00 98.06 103 ASN A CA 1
ATOM 820 C C . ASN A 1 103 ? -0.808 -12.724 -2.255 1.00 98.06 103 ASN A C 1
ATOM 822 O O . ASN A 1 103 ? 0.399 -12.775 -2.019 1.00 98.06 103 ASN A O 1
ATOM 826 N N . ILE A 1 104 ? -1.286 -12.478 -3.481 1.00 98.00 104 ILE A N 1
ATOM 827 C CA . ILE A 1 104 ? -0.424 -12.211 -4.643 1.00 98.00 104 ILE A CA 1
ATOM 828 C C . ILE A 1 104 ? 0.348 -10.907 -4.431 1.00 98.00 104 ILE A C 1
ATOM 830 O O . ILE A 1 104 ? 1.565 -10.896 -4.583 1.00 98.00 104 ILE A O 1
ATOM 834 N N . PHE A 1 105 ? -0.326 -9.834 -4.006 1.00 98.44 105 PHE A N 1
ATOM 835 C CA . PHE A 1 105 ? 0.339 -8.563 -3.726 1.00 98.44 105 PHE A CA 1
ATOM 836 C C . PHE A 1 105 ? 1.422 -8.713 -2.657 1.00 98.44 105 PHE A C 1
ATOM 838 O O . PHE A 1 105 ? 2.544 -8.268 -2.866 1.00 98.44 105 PHE A O 1
ATOM 845 N N . LYS A 1 106 ? 1.134 -9.418 -1.558 1.00 97.81 106 LYS A N 1
ATOM 846 C CA . LYS A 1 106 ? 2.130 -9.749 -0.537 1.00 97.81 106 LYS A CA 1
ATOM 847 C C . LYS A 1 106 ? 3.316 -10.507 -1.130 1.00 97.81 106 LYS A C 1
ATOM 849 O O . LYS A 1 106 ? 4.459 -10.143 -0.863 1.00 97.81 106 LYS A O 1
ATOM 854 N N . LYS A 1 107 ? 3.067 -11.548 -1.928 1.00 96.38 107 LYS A N 1
ATOM 855 C CA . LYS A 1 107 ? 4.130 -12.341 -2.558 1.00 96.38 107 LYS A CA 1
ATOM 856 C C . LYS A 1 107 ? 5.049 -11.466 -3.415 1.00 96.38 107 LYS A C 1
ATOM 858 O O . LYS A 1 107 ? 6.258 -11.525 -3.215 1.00 96.38 107 LYS A O 1
ATOM 863 N N . CYS A 1 108 ? 4.486 -10.651 -4.305 1.00 96.88 108 CYS A N 1
ATOM 864 C CA . CYS A 1 108 ? 5.260 -9.746 -5.155 1.00 96.88 108 CYS A CA 1
ATOM 865 C C . CYS A 1 108 ? 5.988 -8.683 -4.317 1.00 96.88 108 CYS A C 1
ATOM 867 O O . CYS A 1 108 ? 7.191 -8.508 -4.453 1.00 96.88 108 CYS A O 1
ATOM 869 N N . PHE A 1 109 ? 5.305 -8.047 -3.360 1.00 97.06 109 PHE A N 1
ATOM 870 C CA . PHE A 1 109 ? 5.896 -6.997 -2.529 1.00 97.06 109 PHE A CA 1
ATOM 871 C C . PHE A 1 109 ? 7.151 -7.464 -1.782 1.00 97.06 109 PHE A C 1
ATOM 873 O O . PHE A 1 109 ? 8.140 -6.738 -1.736 1.00 97.06 109 PHE A O 1
ATOM 880 N N . ASN A 1 110 ? 7.155 -8.695 -1.259 1.00 94.88 110 ASN A N 1
ATOM 881 C CA . ASN A 1 110 ? 8.325 -9.266 -0.581 1.00 94.88 110 ASN A CA 1
ATOM 882 C C . ASN A 1 110 ? 9.521 -9.524 -1.516 1.00 94.88 110 ASN A C 1
ATOM 884 O O . ASN A 1 110 ? 10.630 -9.701 -1.029 1.00 94.88 110 ASN A O 1
ATOM 888 N N . GLN A 1 111 ? 9.333 -9.519 -2.836 1.00 93.38 111 GLN A N 1
ATOM 889 C CA . GLN A 1 111 ? 10.429 -9.577 -3.810 1.00 93.38 111 GLN A CA 1
ATOM 890 C C . GLN A 1 111 ? 11.003 -8.188 -4.110 1.00 93.38 111 GLN A C 1
ATOM 892 O O . GLN A 1 111 ? 12.085 -8.074 -4.676 1.00 93.38 111 GLN A O 1
ATOM 897 N N . TRP A 1 112 ? 10.309 -7.118 -3.716 1.00 95.00 112 TRP A N 1
ATOM 898 C CA . TRP A 1 112 ? 10.723 -5.733 -3.956 1.00 95.00 112 TRP A CA 1
ATOM 899 C C . TRP A 1 112 ? 11.355 -5.087 -2.722 1.00 95.00 112 TRP A C 1
ATOM 901 O O . TRP A 1 112 ? 11.856 -3.968 -2.804 1.00 95.00 112 TRP A O 1
ATOM 911 N N . THR A 1 113 ? 11.361 -5.768 -1.572 1.00 94.06 113 THR A N 1
ATOM 912 C CA . THR A 1 113 ? 11.855 -5.225 -0.295 1.00 94.06 113 THR A CA 1
ATOM 913 C C . THR A 1 113 ? 13.363 -4.987 -0.254 1.00 94.06 113 THR A C 1
ATOM 915 O O . THR A 1 113 ? 13.861 -4.417 0.715 1.00 94.06 113 THR A O 1
ATOM 918 N N . HIS A 1 114 ? 14.106 -5.384 -1.289 1.00 91.38 114 HIS A N 1
ATOM 919 C CA . HIS A 1 114 ? 15.486 -4.947 -1.503 1.00 91.38 114 HIS A CA 1
ATOM 920 C C . HIS A 1 114 ? 15.558 -3.455 -1.892 1.00 91.38 114 HIS A C 1
ATOM 922 O O . HIS A 1 114 ? 16.554 -2.786 -1.615 1.00 91.38 114 HIS A O 1
ATOM 928 N N . ARG A 1 115 ? 14.481 -2.888 -2.453 1.00 93.12 115 ARG A N 1
ATOM 929 C CA . ARG A 1 115 ? 14.375 -1.469 -2.815 1.00 93.12 115 ARG A CA 1
ATOM 930 C C . ARG A 1 115 ? 13.879 -0.647 -1.633 1.00 93.12 115 ARG A C 1
ATOM 932 O O . ARG A 1 115 ? 12.782 -0.857 -1.123 1.00 93.12 115 ARG A O 1
ATOM 939 N N . HIS A 1 116 ? 14.651 0.365 -1.253 1.00 94.88 116 HIS A N 1
ATOM 940 C CA . HIS A 1 116 ? 14.324 1.232 -0.119 1.00 94.88 116 HIS A CA 1
ATOM 941 C C . HIS A 1 116 ? 12.957 1.928 -0.250 1.00 94.88 116 HIS A C 1
ATOM 943 O O . HIS A 1 116 ? 12.193 1.996 0.712 1.00 94.88 116 HIS A O 1
ATOM 949 N N . GLN A 1 117 ? 12.605 2.373 -1.462 1.00 96.06 117 GLN A N 1
ATOM 950 C CA . GLN A 1 117 ? 11.328 3.044 -1.736 1.00 96.06 117 GLN A CA 1
ATOM 951 C C . GLN A 1 117 ? 10.107 2.159 -1.438 1.00 96.06 117 GLN A C 1
ATOM 953 O O . GLN A 1 117 ? 9.075 2.672 -1.009 1.00 96.06 117 GLN A O 1
ATOM 958 N N . ALA A 1 118 ? 10.227 0.830 -1.577 1.00 96.69 118 ALA A N 1
ATOM 959 C CA . ALA A 1 118 ? 9.162 -0.102 -1.201 1.00 96.69 118 ALA A CA 1
ATOM 960 C C . ALA A 1 118 ? 8.866 -0.017 0.300 1.00 96.69 118 ALA A C 1
ATOM 962 O O . ALA A 1 118 ? 7.708 0.108 0.701 1.00 96.69 118 ALA A O 1
ATOM 963 N N . ILE A 1 119 ? 9.914 0.002 1.127 1.00 97.44 119 ILE A N 1
ATOM 964 C CA . ILE A 1 119 ? 9.785 0.119 2.582 1.00 97.44 119 ILE A CA 1
ATOM 965 C C . ILE A 1 119 ? 9.228 1.488 2.979 1.00 97.44 119 ILE A C 1
ATOM 967 O O . ILE A 1 119 ? 8.352 1.556 3.838 1.00 97.44 119 ILE A O 1
ATOM 971 N N . LEU A 1 120 ? 9.667 2.574 2.332 1.00 97.25 120 LEU A N 1
ATOM 972 C CA . LEU A 1 120 ? 9.135 3.915 2.598 1.00 97.25 120 LEU A CA 1
ATOM 973 C C . LEU A 1 120 ? 7.640 4.026 2.268 1.00 97.25 120 LEU A C 1
ATOM 975 O O . LEU A 1 120 ? 6.872 4.522 3.096 1.00 97.25 120 LEU A O 1
ATOM 979 N N . GLN A 1 121 ? 7.209 3.520 1.108 1.00 98.12 121 GLN A N 1
ATOM 980 C CA . GLN A 1 121 ? 5.794 3.509 0.728 1.00 98.12 121 GLN A CA 1
ATOM 981 C C . GLN A 1 121 ? 4.957 2.673 1.705 1.00 98.12 121 GLN A C 1
ATOM 983 O O . GLN A 1 121 ? 3.874 3.099 2.126 1.00 98.12 121 GLN A O 1
ATOM 988 N N . TRP A 1 122 ? 5.450 1.491 2.083 1.00 98.19 122 TRP A N 1
ATOM 989 C CA . TRP A 1 122 ? 4.779 0.622 3.046 1.00 98.19 122 TRP A CA 1
ATOM 990 C C . TRP A 1 122 ? 4.659 1.279 4.423 1.00 98.19 122 TRP A C 1
ATOM 992 O O . TRP A 1 122 ? 3.561 1.305 4.985 1.00 98.19 122 TRP A O 1
ATOM 1002 N N . ASN A 1 123 ? 5.737 1.885 4.927 1.00 97.94 123 ASN A N 1
ATOM 1003 C CA . ASN A 1 123 ? 5.745 2.630 6.185 1.00 97.94 123 ASN A CA 1
ATOM 1004 C C . ASN A 1 123 ? 4.701 3.750 6.178 1.00 97.94 123 ASN A C 1
ATOM 1006 O O . ASN A 1 123 ? 3.870 3.832 7.082 1.00 97.94 123 ASN A O 1
ATOM 1010 N N . ALA A 1 124 ? 4.718 4.593 5.142 1.00 98.31 124 ALA A N 1
ATOM 1011 C CA . ALA A 1 124 ? 3.793 5.713 5.013 1.00 98.31 124 ALA A CA 1
ATOM 1012 C C . ALA A 1 124 ? 2.335 5.245 4.964 1.00 98.31 124 ALA A C 1
ATOM 1014 O O . ALA A 1 124 ? 1.473 5.797 5.648 1.00 98.31 124 ALA A O 1
ATOM 1015 N N . THR A 1 125 ? 2.058 4.190 4.195 1.00 98.56 125 THR A N 1
ATOM 1016 C CA . THR A 1 125 ? 0.688 3.695 4.035 1.00 98.56 125 THR A CA 1
ATOM 1017 C C . THR A 1 125 ? 0.178 3.007 5.299 1.00 98.56 125 THR A C 1
ATOM 1019 O O . THR A 1 125 ? -0.961 3.229 5.712 1.00 98.56 125 THR A O 1
ATOM 1022 N N . THR A 1 126 ? 1.020 2.208 5.955 1.00 98.31 126 THR A N 1
ATOM 1023 C CA . THR A 1 126 ? 0.656 1.521 7.201 1.00 98.31 126 THR A CA 1
ATOM 1024 C C . THR A 1 126 ? 0.449 2.515 8.338 1.00 98.31 126 THR A C 1
ATOM 1026 O O . THR A 1 126 ? -0.498 2.365 9.112 1.00 98.31 126 THR A O 1
ATOM 1029 N N . LEU A 1 127 ? 1.262 3.574 8.413 1.00 98.38 127 LEU A N 1
ATOM 1030 C CA . LEU A 1 127 ? 1.070 4.647 9.385 1.00 98.38 127 LEU A CA 1
ATOM 1031 C C . LEU A 1 127 ? -0.227 5.422 9.119 1.00 98.38 127 LEU A C 1
ATOM 1033 O O . LEU A 1 127 ? -0.991 5.645 10.051 1.00 98.38 127 LEU A O 1
ATOM 1037 N N . ALA A 1 128 ? -0.525 5.773 7.865 1.00 98.56 128 ALA A N 1
ATOM 1038 C CA . ALA A 1 128 ? -1.768 6.460 7.507 1.00 98.56 128 ALA A CA 1
ATOM 1039 C C . ALA A 1 128 ? -3.018 5.646 7.889 1.00 98.56 128 ALA A C 1
ATOM 1041 O O . ALA A 1 128 ? -3.970 6.178 8.463 1.00 98.56 128 ALA A O 1
ATOM 1042 N N . LEU A 1 129 ? -2.996 4.337 7.618 1.00 98.62 129 LEU A N 1
ATOM 1043 C CA . LEU A 1 129 ? -4.054 3.415 8.034 1.00 98.62 129 LEU A CA 1
ATOM 1044 C C . LEU A 1 129 ? -4.134 3.306 9.561 1.00 98.62 129 LEU A C 1
ATOM 1046 O O . LEU A 1 129 ? -5.230 3.354 10.111 1.00 98.62 129 LEU A O 1
ATOM 1050 N N . THR A 1 130 ? -2.990 3.232 10.247 1.00 98.50 130 THR A N 1
ATOM 1051 C CA . THR A 1 130 ? -2.919 3.219 11.718 1.00 98.50 130 THR A CA 1
ATOM 1052 C C . THR A 1 130 ? -3.558 4.467 12.318 1.00 98.50 130 THR A C 1
ATOM 1054 O O . THR A 1 130 ? -4.401 4.349 13.199 1.00 98.50 130 THR A O 1
ATOM 1057 N N . GLN A 1 131 ? -3.225 5.659 11.816 1.00 98.12 131 GLN A N 1
ATOM 1058 C CA . GLN A 1 131 ? -3.800 6.920 12.294 1.00 98.12 131 GLN A CA 1
ATOM 1059 C C . GLN A 1 131 ? -5.321 6.954 12.114 1.00 98.12 131 GLN A C 1
ATOM 1061 O O . GLN A 1 131 ? -6.046 7.418 12.996 1.00 98.12 131 GLN A O 1
ATOM 1066 N N . ARG A 1 132 ? -5.833 6.412 11.002 1.00 98.06 132 ARG A N 1
ATOM 1067 C CA . ARG A 1 132 ? -7.278 6.281 10.800 1.00 98.06 132 ARG A CA 1
ATOM 1068 C C . ARG A 1 132 ? -7.905 5.273 11.768 1.00 98.06 132 ARG A C 1
ATOM 1070 O O . ARG A 1 132 ? -8.948 5.569 12.341 1.00 98.06 132 ARG A O 1
ATOM 1077 N N . VAL A 1 133 ? -7.277 4.117 11.986 1.00 98.25 133 VAL A N 1
ATOM 1078 C CA . VAL A 1 133 ? -7.723 3.100 12.959 1.00 98.25 133 VAL A CA 1
ATOM 1079 C C . VAL A 1 133 ? -7.760 3.660 14.380 1.00 98.25 133 VAL A C 1
ATOM 1081 O O . VAL A 1 133 ? -8.746 3.457 15.084 1.00 98.25 133 VAL A O 1
ATOM 1084 N N . VAL A 1 134 ? -6.737 4.414 14.781 1.00 97.38 134 VAL A N 1
ATOM 1085 C CA . VAL A 1 134 ? -6.677 5.109 16.072 1.00 97.38 134 VAL A CA 1
ATOM 1086 C C . VAL A 1 134 ? -7.902 6.003 16.261 1.00 97.38 134 VAL A C 1
ATOM 1088 O O . VAL A 1 134 ? -8.616 5.863 17.252 1.00 97.38 134 VAL A O 1
ATOM 1091 N N . ARG A 1 135 ? -8.224 6.856 15.285 1.00 96.75 135 ARG A N 1
ATOM 1092 C CA . ARG A 1 135 ? -9.425 7.698 15.366 1.00 96.75 135 ARG A CA 1
ATOM 1093 C C . ARG A 1 135 ? -10.704 6.878 15.509 1.00 96.75 135 ARG A C 1
ATOM 1095 O O . ARG A 1 135 ? -11.592 7.244 16.273 1.00 96.75 135 ARG A O 1
ATOM 1102 N N . LEU A 1 136 ? -10.822 5.791 14.749 1.00 96.56 136 LEU A N 1
ATOM 1103 C CA . LEU A 1 136 ? -12.013 4.941 14.766 1.00 96.56 136 LEU A CA 1
ATOM 1104 C C . LEU A 1 136 ? -12.205 4.232 16.115 1.00 96.56 136 LEU A C 1
ATOM 1106 O O . LEU A 1 136 ? -13.342 4.041 16.533 1.00 96.56 136 LEU A O 1
ATOM 1110 N N . LEU A 1 137 ? -11.117 3.869 16.800 1.00 95.88 137 LEU A N 1
ATOM 1111 C CA . LEU A 1 137 ? -11.161 3.188 18.098 1.00 95.88 137 LEU A CA 1
ATOM 1112 C C . LEU A 1 137 ? -11.325 4.146 19.285 1.00 95.88 137 LEU A C 1
ATOM 1114 O O . LEU A 1 137 ? -12.017 3.810 20.242 1.00 95.88 137 LEU A O 1
ATOM 1118 N N . TYR A 1 138 ? -10.696 5.323 19.235 1.00 94.75 138 TYR A N 1
ATOM 1119 C CA . TYR A 1 138 ? -10.575 6.220 20.393 1.00 94.75 138 TYR A CA 1
ATOM 1120 C C . TYR A 1 138 ? -11.315 7.557 20.230 1.00 94.75 138 TYR A C 1
ATOM 1122 O O . TYR A 1 138 ? -11.399 8.346 21.171 1.00 94.75 138 TYR A O 1
ATOM 1130 N N . GLY A 1 139 ? -11.914 7.799 19.062 1.00 93.12 139 GLY A N 1
ATOM 1131 C CA . GLY A 1 139 ? -12.771 8.947 18.790 1.00 93.12 139 GLY A CA 1
ATOM 1132 C C . GLY A 1 139 ? -12.084 10.091 18.032 1.00 93.12 139 GLY A C 1
ATOM 1133 O O . GLY A 1 139 ? -10.890 10.058 17.744 1.00 93.12 139 GLY A O 1
ATOM 1134 N N . PRO A 1 140 ? -12.840 11.152 17.697 1.00 92.44 140 PRO A N 1
ATOM 1135 C CA . PRO A 1 140 ? -12.431 12.184 16.740 1.00 92.44 140 PRO A CA 1
ATOM 1136 C C . PRO A 1 140 ? -11.325 13.135 17.222 1.00 92.44 140 PRO A C 1
ATOM 1138 O O . PRO A 1 140 ? -10.864 13.960 16.433 1.00 92.44 140 PRO A O 1
ATOM 1141 N N . LYS A 1 141 ? -10.933 13.063 18.498 1.00 91.62 141 LYS A N 1
ATOM 1142 C CA . LYS A 1 141 ? -9.808 13.838 19.046 1.00 91.62 141 LYS A CA 1
ATOM 1143 C C . LYS A 1 141 ? -8.456 13.176 18.780 1.00 91.62 141 LYS A C 1
ATOM 1145 O O . LYS A 1 141 ? -7.444 13.859 18.835 1.00 91.62 141 LYS A O 1
ATOM 1150 N N . GLU A 1 142 ? -8.465 11.885 18.460 1.00 93.75 142 GLU A N 1
ATOM 1151 C CA . GLU A 1 142 ? -7.269 11.097 18.193 1.00 93.75 142 GLU A CA 1
ATOM 1152 C C . GLU A 1 142 ? -7.156 10.782 16.697 1.00 93.75 142 GLU A C 1
ATOM 1154 O O . GLU A 1 142 ? -8.159 10.714 15.977 1.00 93.75 142 GLU A O 1
ATOM 1159 N N . GLY A 1 143 ? -5.930 10.545 16.233 1.00 94.19 143 GLY A N 1
ATOM 1160 C CA . GLY A 1 143 ? -5.663 10.034 14.892 1.00 94.19 143 GLY A CA 1
ATOM 1161 C C . GLY A 1 143 ? -6.131 10.931 13.739 1.00 94.19 143 GLY A C 1
ATOM 1162 O O . GLY A 1 143 ? -6.319 12.138 13.885 1.00 94.19 143 GLY A O 1
ATOM 1163 N N . ALA A 1 144 ? -6.326 10.322 12.567 1.00 95.56 144 ALA A N 1
ATOM 1164 C CA . ALA A 1 144 ? -6.691 11.013 11.329 1.00 95.56 144 ALA A CA 1
ATOM 1165 C C . ALA A 1 144 ? -8.137 10.727 10.892 1.00 95.56 144 ALA A C 1
ATOM 1167 O O . ALA A 1 144 ? -8.650 9.610 11.007 1.00 95.56 144 ALA A O 1
ATOM 1168 N N . ASP A 1 145 ? -8.809 11.756 10.382 1.00 95.69 145 ASP A N 1
ATOM 1169 C CA . ASP A 1 145 ? -10.174 11.716 9.846 1.00 95.69 145 ASP A CA 1
ATOM 1170 C C . ASP A 1 145 ? -10.299 10.923 8.542 1.00 95.69 145 ASP A C 1
ATOM 1172 O O . ASP A 1 145 ? -11.331 10.301 8.306 1.00 95.69 145 ASP A O 1
ATOM 1176 N N . MET A 1 146 ? -9.238 10.876 7.747 1.00 96.81 146 MET A N 1
ATOM 1177 C CA . MET A 1 146 ? -9.117 10.089 6.523 1.00 96.81 146 MET A CA 1
ATOM 1178 C C . MET A 1 146 ? -7.770 9.362 6.490 1.00 96.81 146 MET A C 1
ATOM 1180 O O . MET A 1 146 ? -6.882 9.612 7.306 1.00 96.81 146 MET A O 1
ATOM 1184 N N . VAL A 1 147 ? -7.600 8.440 5.541 1.00 98.25 147 VAL A N 1
ATOM 1185 C CA . VAL A 1 147 ? -6.299 7.798 5.315 1.00 98.25 147 VAL A CA 1
ATOM 1186 C C . VAL A 1 147 ? -5.447 8.731 4.457 1.00 98.25 147 VAL A C 1
ATOM 1188 O O . VAL A 1 147 ? -5.642 8.818 3.247 1.00 98.25 147 VAL A O 1
ATOM 1191 N N . ASN A 1 148 ? -4.506 9.429 5.095 1.00 97.62 148 ASN A N 1
ATOM 1192 C CA . ASN A 1 148 ? -3.631 10.412 4.454 1.00 97.62 148 ASN A CA 1
ATOM 1193 C C . ASN A 1 148 ? -2.222 9.833 4.267 1.00 97.62 148 ASN A C 1
ATOM 1195 O O . ASN A 1 148 ? -1.417 9.830 5.197 1.00 97.62 148 ASN A O 1
ATOM 1199 N N . VAL A 1 149 ? -1.926 9.315 3.074 1.00 97.75 149 VAL A N 1
ATOM 1200 C CA . VAL A 1 149 ? -0.613 8.735 2.752 1.00 97.75 149 VAL A CA 1
ATOM 1201 C C . VAL A 1 149 ? 0.313 9.834 2.234 1.00 97.75 149 VAL A C 1
ATOM 1203 O O . VAL A 1 149 ? -0.009 10.492 1.243 1.00 97.75 149 VAL A O 1
ATOM 1206 N N . SER A 1 150 ? 1.463 10.011 2.892 1.00 95.75 150 SER A N 1
ATOM 1207 C CA . SER A 1 150 ? 2.487 11.000 2.536 1.00 95.75 150 SER A CA 1
ATOM 1208 C C . SER A 1 150 ? 3.869 10.355 2.431 1.00 95.75 150 SER A C 1
ATOM 1210 O O . SER A 1 150 ? 4.363 9.790 3.408 1.00 95.75 150 SER A O 1
ATOM 1212 N N . VAL A 1 151 ? 4.486 10.410 1.250 1.00 94.31 151 VAL A N 1
ATOM 1213 C CA . VAL A 1 151 ? 5.829 9.864 0.983 1.00 94.31 151 VAL A CA 1
ATOM 1214 C C . VAL A 1 151 ? 6.425 10.531 -0.257 1.00 94.31 151 VAL A C 1
ATOM 1216 O O . VAL A 1 151 ? 5.701 10.797 -1.212 1.00 94.31 151 VAL A O 1
ATOM 1219 N N . GLY A 1 152 ? 7.723 10.856 -0.236 1.00 86.88 152 GLY A N 1
ATOM 1220 C CA . GLY A 1 152 ? 8.417 11.418 -1.408 1.00 86.88 152 GLY A CA 1
ATOM 1221 C C . GLY A 1 152 ? 7.860 12.761 -1.910 1.00 86.88 152 GLY A C 1
ATOM 1222 O O . GLY A 1 152 ? 7.939 13.079 -3.089 1.00 86.88 152 GLY A O 1
ATOM 1223 N N . GLY A 1 153 ? 7.227 13.551 -1.034 1.00 87.69 153 GLY A N 1
ATOM 1224 C CA . GLY A 1 153 ? 6.549 14.797 -1.420 1.00 87.69 153 GLY A CA 1
ATOM 1225 C C . GLY A 1 153 ? 5.174 14.595 -2.071 1.00 87.69 153 GLY A C 1
ATOM 1226 O O . GLY A 1 153 ? 4.476 15.569 -2.350 1.00 87.69 153 GLY A O 1
ATOM 1227 N N . TYR A 1 154 ? 4.738 13.349 -2.263 1.00 89.50 154 TYR A N 1
ATOM 1228 C CA . TYR A 1 154 ? 3.381 13.037 -2.680 1.00 89.50 154 TYR A CA 1
ATOM 1229 C C . TYR A 1 154 ? 2.446 12.881 -1.491 1.00 89.50 154 TYR A C 1
ATOM 1231 O O . TYR A 1 154 ? 2.774 12.201 -0.522 1.00 89.50 154 TYR A O 1
ATOM 1239 N N . ASN A 1 155 ? 1.247 13.450 -1.609 1.00 94.94 155 ASN A N 1
ATOM 1240 C CA . ASN A 1 155 ? 0.206 13.374 -0.595 1.00 94.94 155 ASN A CA 1
ATOM 1241 C C . ASN A 1 155 ? -1.105 12.924 -1.240 1.00 94.94 155 ASN A C 1
ATOM 1243 O O . ASN A 1 155 ? -1.559 13.522 -2.217 1.00 94.94 155 ASN A O 1
ATOM 1247 N N . VAL A 1 156 ? -1.728 11.889 -0.680 1.00 95.69 156 VAL A N 1
ATOM 1248 C CA . VAL A 1 156 ? -3.059 11.436 -1.089 1.00 95.69 156 VAL A CA 1
ATOM 1249 C C . VAL A 1 156 ? -3.945 11.206 0.128 1.00 95.69 156 VAL A C 1
ATOM 1251 O O . VAL A 1 156 ? -3.601 10.444 1.028 1.00 95.69 156 VAL A O 1
ATOM 1254 N N . GLY A 1 157 ? -5.106 11.862 0.127 1.00 97.00 157 GLY A N 1
ATOM 1255 C CA . GLY A 1 157 ? -6.201 11.583 1.051 1.00 97.00 157 GLY A CA 1
ATOM 1256 C C . GLY A 1 157 ? -7.166 10.564 0.449 1.00 97.00 157 GLY A C 1
ATOM 1257 O O . GLY A 1 157 ? -7.556 10.671 -0.720 1.00 97.00 157 GLY A O 1
ATOM 1258 N N . LEU A 1 158 ? -7.532 9.563 1.243 1.00 97.06 158 LEU A N 1
ATOM 1259 C CA . LEU A 1 158 ? -8.477 8.515 0.882 1.00 97.06 158 LEU A CA 1
ATOM 1260 C C . LEU A 1 158 ? -9.587 8.446 1.930 1.00 97.06 158 LEU A C 1
ATOM 1262 O O . LEU A 1 158 ? -9.348 8.076 3.085 1.00 97.06 158 LEU A O 1
ATOM 1266 N N . ASP A 1 159 ? -10.805 8.762 1.500 1.00 96.06 159 ASP A N 1
ATOM 1267 C CA . ASP A 1 159 ? -12.010 8.522 2.285 1.00 96.06 159 ASP A CA 1
ATOM 1268 C C . ASP A 1 159 ? -12.459 7.070 2.077 1.00 96.06 159 ASP A C 1
ATOM 1270 O O . ASP A 1 159 ? -13.019 6.698 1.041 1.00 96.06 159 ASP A O 1
ATOM 1274 N N . LEU A 1 160 ? -12.089 6.212 3.028 1.00 97.19 160 LEU A N 1
ATOM 1275 C CA . LEU A 1 160 ? -12.331 4.774 2.977 1.00 97.19 160 LEU A CA 1
ATOM 1276 C C . LEU A 1 160 ? -13.420 4.382 3.986 1.00 97.19 160 LEU A C 1
ATOM 1278 O O . LEU A 1 160 ? -13.381 4.855 5.127 1.00 97.19 160 LEU A O 1
ATOM 1282 N N . PRO A 1 161 ? -14.331 3.452 3.629 1.00 97.19 161 PRO A N 1
ATOM 1283 C CA . PRO A 1 161 ? -15.292 2.895 4.576 1.00 97.19 161 PRO A CA 1
ATOM 1284 C C . PRO A 1 161 ? -14.602 2.290 5.800 1.00 97.19 161 PRO A C 1
ATOM 1286 O O . PRO A 1 161 ? -13.597 1.588 5.673 1.00 97.19 161 PRO A O 1
ATOM 1289 N N . THR A 1 162 ? -15.160 2.532 6.984 1.00 96.62 162 THR A N 1
ATOM 1290 C CA . THR A 1 162 ? -14.603 2.124 8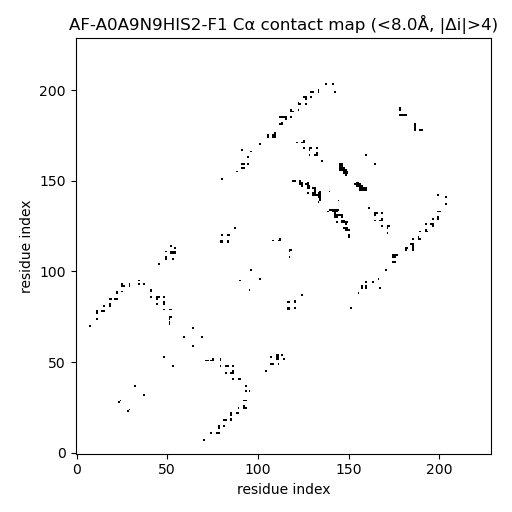.284 1.00 96.62 162 THR A CA 1
ATOM 1291 C C . THR A 1 162 ? -14.228 0.641 8.349 1.00 96.62 162 THR A C 1
ATOM 1293 O O . THR A 1 162 ? -13.127 0.282 8.760 1.00 96.62 162 THR A O 1
ATOM 1296 N N . ASP A 1 163 ? -15.120 -0.235 7.901 1.00 96.19 163 ASP A N 1
ATOM 1297 C CA . ASP A 1 163 ? -14.923 -1.685 7.889 1.00 96.19 163 ASP A CA 1
ATOM 1298 C C . ASP A 1 163 ? -13.845 -2.126 6.878 1.00 96.19 163 ASP A C 1
ATOM 1300 O O . ASP A 1 163 ? -13.181 -3.150 7.059 1.00 96.19 163 ASP A O 1
ATOM 1304 N N . PHE A 1 164 ? -13.636 -1.355 5.806 1.00 98.31 164 PHE A N 1
ATOM 1305 C CA . PHE A 1 164 ? -12.524 -1.565 4.883 1.00 98.31 164 PHE A CA 1
ATOM 1306 C C . PHE A 1 164 ? -11.196 -1.121 5.492 1.00 98.31 164 PHE A C 1
ATOM 1308 O O . PHE A 1 164 ? -10.200 -1.816 5.310 1.00 98.31 164 PHE A O 1
ATOM 1315 N N . VAL A 1 165 ? -11.172 -0.013 6.240 1.00 98.50 165 VAL A N 1
ATOM 1316 C CA . VAL A 1 165 ? -9.950 0.493 6.885 1.00 98.50 165 VAL A CA 1
ATOM 1317 C C . VAL A 1 165 ? -9.336 -0.564 7.797 1.00 98.50 165 VAL A C 1
ATOM 1319 O O . VAL A 1 165 ? -8.151 -0.845 7.652 1.00 98.50 165 VAL A O 1
ATOM 1322 N N . TYR A 1 166 ? -10.113 -1.191 8.687 1.00 98.25 166 TYR A N 1
ATOM 1323 C CA . TYR A 1 166 ? -9.590 -2.241 9.575 1.00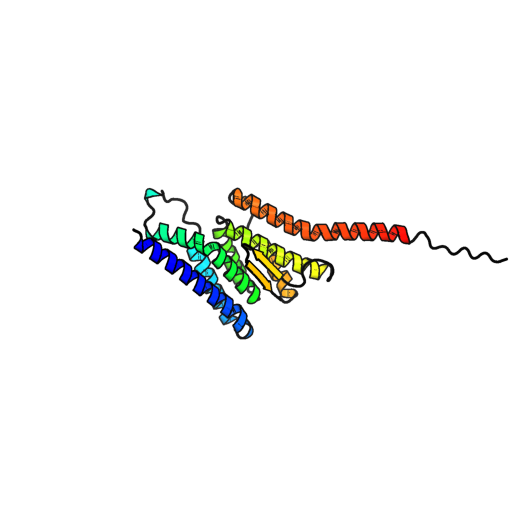 98.25 166 TYR A CA 1
ATOM 1324 C C . TYR A 1 166 ? -9.012 -3.424 8.795 1.00 98.25 166 TYR A C 1
ATOM 1326 O O . TYR A 1 166 ? -7.914 -3.899 9.092 1.00 98.25 166 TYR A O 1
ATOM 1334 N N . PHE A 1 167 ? -9.734 -3.875 7.767 1.00 98.31 167 PHE A N 1
ATOM 1335 C CA . PHE A 1 167 ? -9.294 -4.967 6.908 1.00 98.31 167 PHE A CA 1
ATOM 1336 C C . PHE A 1 167 ? -7.988 -4.624 6.172 1.00 98.31 167 PHE A C 1
ATOM 1338 O O . PHE A 1 167 ? -7.032 -5.402 6.206 1.00 98.31 167 PHE A O 1
ATOM 1345 N N . ALA A 1 168 ? -7.931 -3.455 5.531 1.00 98.44 168 ALA A N 1
ATOM 1346 C CA . ALA A 1 168 ? -6.769 -2.995 4.782 1.00 98.44 168 ALA A CA 1
ATOM 1347 C C . ALA A 1 168 ? -5.573 -2.730 5.701 1.00 98.44 168 ALA A C 1
ATOM 1349 O O . ALA A 1 168 ? -4.460 -3.113 5.358 1.00 98.44 168 ALA A O 1
ATOM 1350 N N . TRP A 1 169 ? -5.795 -2.142 6.880 1.00 98.31 169 TRP A N 1
ATOM 1351 C CA . TRP A 1 169 ? -4.766 -1.927 7.898 1.00 98.31 169 TRP A CA 1
ATOM 1352 C C . TRP A 1 169 ? -4.119 -3.242 8.315 1.00 98.31 169 TRP A C 1
ATOM 1354 O O . TRP A 1 169 ? -2.904 -3.381 8.192 1.00 98.31 169 TRP A O 1
ATOM 1364 N N . HIS A 1 170 ? -4.922 -4.239 8.698 1.00 97.12 170 HIS A N 1
ATOM 1365 C CA . HIS A 1 170 ? -4.415 -5.565 9.038 1.00 97.12 170 HIS A CA 1
ATOM 1366 C C . HIS A 1 170 ? -3.601 -6.161 7.880 1.00 97.12 170 HIS A C 1
ATOM 1368 O O . HIS A 1 170 ? -2.464 -6.590 8.061 1.00 97.12 170 HIS A O 1
ATOM 1374 N N . ARG A 1 171 ? -4.140 -6.148 6.654 1.00 97.94 171 ARG A N 1
ATOM 1375 C CA . ARG A 1 171 ? -3.421 -6.664 5.478 1.00 97.94 171 ARG A CA 1
ATOM 1376 C C . ARG A 1 171 ? -2.110 -5.925 5.206 1.00 97.94 171 ARG A C 1
ATOM 1378 O O . ARG A 1 171 ? -1.137 -6.578 4.838 1.00 97.94 171 ARG A O 1
ATOM 1385 N N . MET A 1 172 ? -2.081 -4.608 5.396 1.00 97.75 172 MET A N 1
ATOM 1386 C CA . MET A 1 172 ? -0.907 -3.781 5.137 1.00 97.75 172 MET A CA 1
ATOM 1387 C C . MET A 1 172 ? 0.181 -3.989 6.195 1.00 97.75 172 MET A C 1
ATOM 1389 O O . MET A 1 172 ? 1.342 -4.142 5.833 1.00 97.75 172 MET A O 1
ATOM 1393 N N . VAL A 1 173 ? -0.180 -4.103 7.479 1.00 96.38 173 VAL A N 1
ATOM 1394 C CA . VAL A 1 173 ? 0.766 -4.436 8.564 1.00 96.38 173 VAL A CA 1
ATOM 1395 C C . VAL A 1 173 ? 1.498 -5.748 8.269 1.00 96.38 173 VAL A C 1
ATOM 1397 O O . VAL A 1 173 ? 2.716 -5.818 8.401 1.00 96.38 173 VAL A O 1
ATOM 1400 N N . TYR A 1 174 ? 0.775 -6.765 7.792 1.00 95.19 174 TYR A N 1
ATOM 1401 C CA . TYR A 1 174 ? 1.341 -8.073 7.447 1.00 95.19 174 TYR A CA 1
ATOM 1402 C C . TYR A 1 174 ? 1.858 -8.178 6.004 1.00 95.19 174 TYR A C 1
ATOM 1404 O O . TYR A 1 174 ? 2.082 -9.298 5.527 1.00 95.19 174 TYR A O 1
ATOM 1412 N N . LEU A 1 175 ? 2.021 -7.061 5.285 1.00 95.38 175 LEU A N 1
ATOM 1413 C CA . LEU A 1 175 ? 2.503 -7.083 3.903 1.00 95.38 175 LEU A CA 1
ATOM 1414 C C . LEU A 1 175 ? 3.978 -7.495 3.832 1.00 95.38 175 LEU A C 1
ATOM 1416 O O . LEU A 1 175 ? 4.333 -8.334 3.004 1.00 95.38 175 LEU A O 1
ATOM 1420 N N . ILE A 1 176 ? 4.824 -6.976 4.725 1.00 93.31 176 ILE A N 1
ATOM 1421 C CA . ILE A 1 176 ? 6.183 -7.502 4.888 1.00 93.31 176 ILE A CA 1
ATOM 1422 C C . ILE A 1 176 ? 6.156 -8.818 5.669 1.00 93.31 176 ILE A C 1
ATOM 1424 O O . ILE A 1 176 ? 5.335 -9.025 6.566 1.00 93.31 176 ILE A O 1
ATOM 1428 N N . ASN A 1 177 ? 7.056 -9.728 5.308 1.00 88.56 177 ASN A N 1
ATOM 1429 C CA . ASN A 1 177 ? 7.362 -10.906 6.112 1.00 88.56 177 ASN A CA 1
ATOM 1430 C C . ASN A 1 177 ? 8.222 -10.515 7.328 1.00 88.56 177 ASN A C 1
ATOM 1432 O O . ASN A 1 177 ? 8.225 -9.362 7.755 1.00 88.56 177 ASN A O 1
ATOM 1436 N N . ASN A 1 178 ? 8.933 -11.482 7.912 1.00 88.19 178 ASN A N 1
ATOM 1437 C CA . ASN A 1 178 ? 9.837 -11.244 9.031 1.00 88.19 178 ASN A CA 1
ATOM 1438 C C . ASN A 1 178 ? 10.831 -10.109 8.690 1.00 88.19 178 ASN A C 1
ATOM 1440 O O . ASN A 1 178 ? 11.675 -10.309 7.818 1.00 88.19 178 ASN A O 1
ATOM 1444 N N . PRO A 1 179 ? 10.784 -8.946 9.374 1.00 88.38 179 PRO A N 1
ATOM 1445 C CA . PRO A 1 179 ? 11.666 -7.822 9.070 1.00 88.38 179 PRO A CA 1
ATOM 1446 C C . PRO A 1 179 ? 13.151 -8.187 9.154 1.00 88.38 179 PRO A C 1
ATOM 1448 O O . PRO A 1 179 ? 13.959 -7.609 8.438 1.00 88.38 179 PRO A O 1
ATOM 1451 N N . CYS A 1 180 ? 13.521 -9.180 9.970 1.00 88.62 180 CYS A N 1
ATOM 1452 C CA . CYS A 1 180 ? 14.902 -9.641 10.113 1.00 88.62 180 CYS A CA 1
ATOM 1453 C C . CYS A 1 180 ? 15.487 -10.260 8.832 1.00 88.62 180 CYS A C 1
ATOM 1455 O O . CYS A 1 180 ? 16.694 -10.463 8.767 1.00 88.62 180 CYS A O 1
ATOM 1457 N N . THR A 1 181 ? 14.666 -10.575 7.823 1.00 89.06 181 THR A N 1
ATOM 1458 C CA . THR A 1 181 ? 15.145 -11.06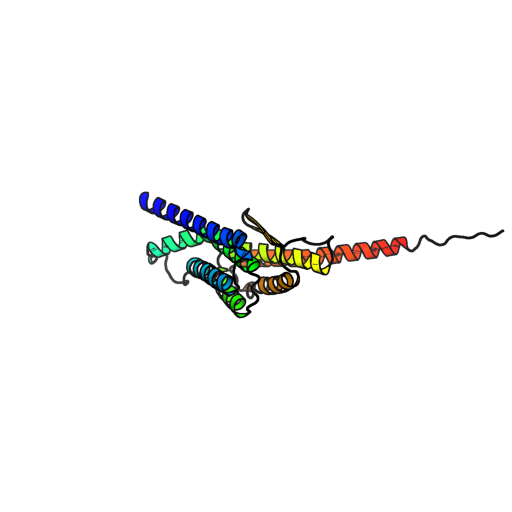4 6.519 1.00 89.06 181 THR A CA 1
ATOM 1459 C C . THR A 1 181 ? 15.460 -9.933 5.539 1.00 89.06 181 THR A C 1
ATOM 1461 O O . THR A 1 181 ? 15.835 -10.203 4.401 1.00 89.06 181 THR A O 1
ATOM 1464 N N . LEU A 1 182 ? 15.264 -8.671 5.934 1.00 90.81 182 LEU A N 1
ATOM 1465 C CA . LEU A 1 182 ? 15.529 -7.507 5.093 1.00 90.81 182 LEU A CA 1
ATOM 1466 C C . LEU A 1 182 ? 17.026 -7.147 5.077 1.00 90.81 182 LEU A C 1
ATOM 1468 O O . LEU A 1 182 ? 17.709 -7.323 6.087 1.00 90.81 182 LEU A O 1
ATOM 1472 N N . PRO A 1 183 ? 17.536 -6.552 3.981 1.00 88.94 183 PRO A N 1
ATOM 1473 C CA . PRO A 1 183 ? 18.869 -5.948 3.962 1.00 88.94 183 PRO A CA 1
ATOM 1474 C C . PRO A 1 183 ? 19.024 -4.869 5.044 1.00 88.94 183 PRO A C 1
ATOM 1476 O O . PRO A 1 183 ? 18.060 -4.171 5.355 1.00 88.94 183 PRO A O 1
ATOM 1479 N N . SER A 1 184 ? 20.235 -4.666 5.571 1.00 86.88 184 SER A N 1
ATOM 1480 C CA . SER A 1 184 ? 20.487 -3.846 6.772 1.00 86.88 184 SER A CA 1
ATOM 1481 C C . SER A 1 184 ? 19.886 -2.433 6.741 1.00 86.88 184 SER A C 1
ATOM 1483 O O . SER A 1 184 ? 19.318 -1.982 7.735 1.00 86.88 184 SER A O 1
ATOM 1485 N N . SER A 1 185 ? 19.978 -1.721 5.612 1.00 89.38 185 SER A N 1
ATOM 1486 C CA . SER A 1 185 ? 19.394 -0.376 5.473 1.00 89.38 185 SER A CA 1
ATOM 1487 C C . SER A 1 185 ? 17.863 -0.407 5.541 1.00 89.38 185 SER A C 1
ATOM 1489 O O . SER A 1 185 ? 17.245 0.409 6.224 1.00 89.38 185 SER A O 1
ATOM 1491 N N . ASN A 1 186 ? 17.254 -1.388 4.880 1.00 93.69 186 ASN A N 1
ATOM 1492 C CA . ASN A 1 186 ? 15.809 -1.566 4.807 1.00 93.69 186 ASN A CA 1
ATOM 1493 C C . ASN A 1 186 ? 15.232 -2.135 6.107 1.00 93.69 186 ASN A C 1
ATOM 1495 O O . ASN A 1 186 ? 14.128 -1.752 6.488 1.00 93.69 186 ASN A O 1
ATOM 1499 N N . PHE A 1 187 ? 15.990 -2.966 6.826 1.00 95.25 187 PHE A N 1
ATOM 1500 C CA . PHE A 1 187 ? 15.667 -3.407 8.181 1.00 95.25 187 PHE A CA 1
ATOM 1501 C C . PHE A 1 187 ? 15.479 -2.208 9.114 1.00 95.25 187 PHE A C 1
ATOM 1503 O O . PHE A 1 187 ? 14.409 -2.049 9.698 1.00 95.25 187 PHE A O 1
ATOM 1510 N N . SER A 1 188 ? 16.468 -1.311 9.193 1.00 94.81 188 SER A N 1
ATOM 1511 C CA . SER A 1 188 ? 16.391 -0.117 10.045 1.00 94.81 188 SER A CA 1
ATOM 1512 C C . SER A 1 188 ? 15.180 0.757 9.708 1.00 94.81 188 SER A C 1
ATOM 1514 O O . SER A 1 188 ? 14.484 1.239 10.604 1.00 94.81 188 SER A O 1
ATOM 1516 N N . SER A 1 189 ? 14.871 0.923 8.419 1.00 95.31 189 SER A N 1
ATOM 1517 C CA . SER A 1 189 ? 13.685 1.666 7.981 1.00 95.31 189 SER A CA 1
ATOM 1518 C C . SER A 1 189 ? 12.375 0.971 8.333 1.00 95.31 189 SER A C 1
ATOM 1520 O O . SER A 1 189 ? 11.432 1.647 8.742 1.00 95.31 189 SER A O 1
ATOM 1522 N N . ALA A 1 190 ? 12.300 -0.353 8.208 1.00 96.06 190 ALA A N 1
ATOM 1523 C CA . ALA A 1 190 ? 11.114 -1.112 8.582 1.00 96.06 190 ALA A CA 1
ATOM 1524 C C . ALA A 1 190 ? 10.870 -1.043 10.097 1.00 96.06 190 ALA A C 1
ATOM 1526 O O . ALA A 1 190 ? 9.756 -0.746 10.524 1.00 96.06 190 ALA A O 1
ATOM 1527 N N . ILE A 1 191 ? 11.915 -1.220 10.912 1.00 96.56 191 ILE A N 1
ATOM 1528 C CA . ILE A 1 191 ? 11.826 -1.106 12.375 1.00 96.56 191 ILE A CA 1
ATOM 1529 C C . ILE A 1 191 ? 11.415 0.307 12.799 1.00 96.56 191 ILE A C 1
ATOM 1531 O O . ILE A 1 191 ? 10.542 0.453 13.651 1.00 96.56 191 ILE A O 1
ATOM 1535 N N . SER A 1 192 ? 11.964 1.352 12.171 1.00 95.88 192 SER A N 1
ATOM 1536 C CA . SER A 1 192 ? 11.534 2.733 12.427 1.00 95.88 192 SER A CA 1
ATOM 1537 C C . SER A 1 192 ? 10.053 2.952 12.090 1.00 95.88 192 SER A C 1
ATOM 1539 O O . SER A 1 192 ? 9.332 3.593 12.854 1.00 95.88 192 SER A O 1
ATOM 1541 N N . GLY A 1 193 ? 9.570 2.389 10.978 1.00 95.62 193 GLY A N 1
ATOM 1542 C CA . GLY A 1 193 ? 8.154 2.438 10.612 1.00 95.62 193 GLY A CA 1
ATOM 1543 C C . GLY A 1 193 ? 7.250 1.729 11.619 1.00 95.62 193 GLY A C 1
ATOM 1544 O O . GLY A 1 193 ? 6.235 2.290 12.028 1.00 95.62 193 GLY A O 1
ATOM 1545 N N . ILE A 1 194 ? 7.652 0.540 12.076 1.00 96.25 194 ILE A N 1
ATOM 1546 C CA . ILE A 1 194 ? 6.958 -0.204 13.138 1.00 96.25 194 ILE A CA 1
ATOM 1547 C C . ILE A 1 194 ? 6.931 0.608 14.439 1.00 96.25 194 ILE A C 1
ATOM 1549 O O . ILE A 1 194 ? 5.882 0.697 15.073 1.00 96.25 194 ILE A O 1
ATOM 1553 N N . GLY A 1 195 ? 8.038 1.265 14.800 1.00 96.75 195 GLY A N 1
ATOM 1554 C CA . GLY A 1 195 ? 8.106 2.177 15.944 1.00 96.75 195 GLY A CA 1
ATOM 1555 C C . GLY A 1 195 ? 7.032 3.266 15.885 1.00 96.75 195 GLY A C 1
ATOM 1556 O O . GLY A 1 195 ? 6.264 3.413 16.828 1.00 96.75 195 GLY A O 1
ATOM 1557 N N . LYS A 1 196 ? 6.872 3.934 14.736 1.00 96.25 196 LYS A N 1
ATOM 1558 C CA . LYS A 1 196 ? 5.831 4.965 14.540 1.00 96.25 196 LYS A CA 1
ATOM 1559 C C . LYS A 1 196 ? 4.403 4.425 14.661 1.00 96.25 196 LYS A C 1
ATOM 1561 O O . LYS A 1 196 ? 3.513 5.138 15.121 1.00 96.25 196 LYS A O 1
ATOM 1566 N N . ILE A 1 197 ? 4.163 3.182 14.236 1.00 95.69 197 ILE A N 1
ATOM 1567 C CA . ILE A 1 197 ? 2.862 2.516 14.420 1.00 95.69 197 ILE A CA 1
ATOM 1568 C C . ILE A 1 197 ? 2.589 2.325 15.915 1.00 95.69 197 ILE A C 1
ATOM 1570 O O . ILE A 1 197 ? 1.492 2.625 16.377 1.00 95.69 197 ILE A O 1
ATOM 1574 N N . ILE A 1 198 ? 3.585 1.860 16.673 1.00 95.50 198 ILE A N 1
ATOM 1575 C CA . ILE A 1 198 ? 3.475 1.645 18.122 1.00 95.50 198 ILE A CA 1
ATOM 1576 C C . ILE A 1 198 ? 3.266 2.976 18.855 1.00 95.50 198 ILE A C 1
ATOM 1578 O O . ILE A 1 198 ? 2.354 3.083 19.674 1.00 95.50 198 ILE A O 1
ATOM 1582 N N . GLU A 1 199 ? 4.053 4.001 18.523 1.00 94.88 199 GLU A N 1
ATOM 1583 C CA . GLU A 1 199 ? 3.939 5.354 19.082 1.00 94.88 199 GLU A CA 1
ATOM 1584 C C . GLU A 1 199 ? 2.524 5.920 18.911 1.00 94.88 199 GLU A C 1
ATOM 1586 O O . GLU A 1 199 ? 1.967 6.486 19.853 1.00 94.88 199 GLU A O 1
ATOM 1591 N N . ALA A 1 200 ? 1.898 5.703 17.747 1.00 93.56 200 ALA A N 1
ATOM 1592 C CA . ALA A 1 200 ? 0.534 6.159 17.483 1.00 93.56 200 ALA A CA 1
ATOM 1593 C C . ALA A 1 200 ? -0.491 5.600 18.487 1.00 93.56 200 ALA A C 1
ATOM 1595 O O . ALA A 1 200 ? -1.429 6.306 18.849 1.00 93.56 200 ALA A O 1
ATOM 1596 N N . PHE A 1 201 ? -0.307 4.368 18.972 1.00 92.69 201 PHE A N 1
ATOM 1597 C CA . PHE A 1 201 ? -1.155 3.789 20.019 1.00 92.69 201 PHE A CA 1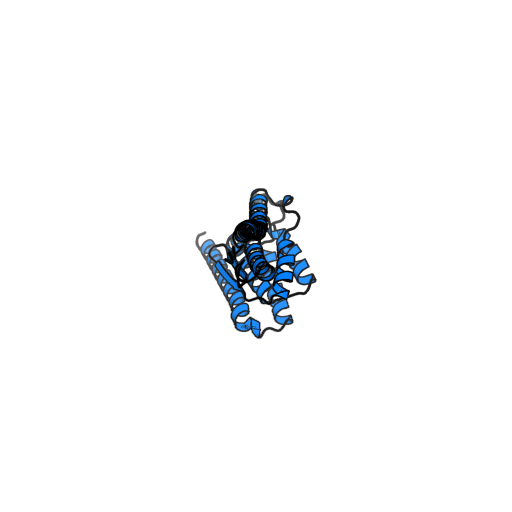
ATOM 1598 C C . PHE A 1 201 ? -0.702 4.182 21.432 1.00 92.69 201 PHE A C 1
ATOM 1600 O O . PHE A 1 201 ? -1.541 4.430 22.298 1.00 92.69 201 PHE A O 1
ATOM 1607 N N . GLN A 1 202 ? 0.606 4.272 21.687 1.00 89.31 202 GLN A N 1
ATOM 1608 C CA . GLN A 1 202 ? 1.141 4.633 23.006 1.00 89.31 202 GLN A CA 1
ATOM 1609 C C . GLN A 1 202 ? 0.759 6.052 23.433 1.00 89.31 202 GLN A C 1
ATOM 1611 O O . GLN A 1 202 ? 0.438 6.266 24.603 1.00 89.31 202 GLN A O 1
ATOM 1616 N N . LEU A 1 203 ? 0.735 7.011 22.502 1.00 86.94 203 LEU A N 1
ATOM 1617 C CA . LEU A 1 203 ? 0.316 8.389 22.787 1.00 86.94 203 LEU A CA 1
ATOM 1618 C C . LEU A 1 203 ? -1.072 8.444 23.438 1.00 86.94 203 LEU A C 1
ATOM 1620 O O . LEU A 1 203 ? -1.296 9.216 24.367 1.00 86.94 203 LEU A O 1
ATOM 1624 N N . ILE A 1 204 ? -1.975 7.564 23.017 1.00 85.56 204 ILE A N 1
ATOM 1625 C CA . ILE A 1 204 ? -3.340 7.471 23.540 1.00 85.56 204 ILE A CA 1
ATOM 1626 C C . ILE A 1 204 ? -3.329 6.938 24.969 1.00 85.56 204 ILE A C 1
ATOM 1628 O O . ILE A 1 204 ? -4.003 7.470 25.849 1.00 85.56 204 ILE A O 1
ATOM 1632 N N . VAL A 1 205 ? -2.537 5.892 25.208 1.00 76.75 205 VAL A N 1
ATOM 1633 C CA . VAL A 1 205 ? -2.389 5.275 26.528 1.00 76.75 205 VAL A CA 1
ATOM 1634 C C . VAL A 1 205 ? -1.875 6.308 27.531 1.00 76.75 205 VAL A C 1
ATOM 1636 O O . VAL A 1 205 ? -2.501 6.508 28.571 1.00 76.75 205 VAL A O 1
ATOM 1639 N N . HIS A 1 206 ? -0.808 7.035 27.194 1.00 77.00 206 HIS A N 1
ATOM 1640 C CA . HIS A 1 206 ? -0.256 8.081 28.058 1.00 77.00 206 HIS A CA 1
ATOM 1641 C C . HIS A 1 206 ? -1.249 9.221 28.325 1.00 77.00 206 HIS A C 1
ATOM 1643 O O . HIS A 1 206 ? -1.398 9.649 29.471 1.00 77.00 206 HIS A O 1
ATOM 1649 N N . GLN A 1 207 ? -1.972 9.691 27.305 1.00 74.44 207 GLN A N 1
ATOM 1650 C CA . GLN A 1 207 ? -2.985 10.734 27.486 1.00 74.44 207 GLN A CA 1
ATOM 1651 C C . GLN A 1 207 ? -4.153 10.280 28.367 1.00 74.44 207 GLN A C 1
ATOM 1653 O O . GLN A 1 207 ? -4.661 11.067 29.167 1.00 74.44 207 GLN A O 1
ATOM 1658 N N . ASN A 1 208 ? -4.582 9.024 28.243 1.00 71.75 208 ASN A N 1
ATOM 1659 C CA . ASN A 1 208 ? -5.643 8.478 29.080 1.00 71.75 208 ASN A CA 1
ATOM 1660 C C . ASN A 1 208 ? -5.193 8.377 30.540 1.00 71.75 208 ASN A C 1
ATOM 1662 O O . ASN A 1 208 ? -5.931 8.824 31.413 1.00 71.75 208 ASN A O 1
ATOM 1666 N N . PHE A 1 209 ? -3.970 7.908 30.813 1.00 67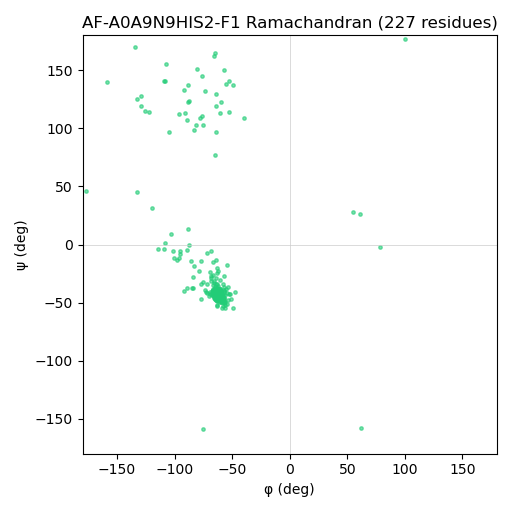.19 209 PHE A N 1
ATOM 1667 C CA . PHE A 1 209 ? -3.426 7.891 32.177 1.00 67.19 209 PHE A CA 1
ATOM 1668 C C . PHE A 1 209 ? -3.389 9.288 32.811 1.00 67.19 209 PHE A C 1
ATOM 1670 O O . PHE A 1 209 ? -3.844 9.449 33.940 1.00 67.19 209 PHE A O 1
ATOM 1677 N N . HIS A 1 210 ? -2.948 10.317 32.081 1.00 60.16 210 HIS A N 1
ATOM 1678 C CA . HIS A 1 210 ? -2.958 11.689 32.601 1.00 60.16 210 HIS A CA 1
ATOM 1679 C C . HIS A 1 210 ? -4.371 12.237 32.860 1.00 60.16 210 HIS A C 1
ATOM 1681 O O . HIS A 1 210 ? -4.565 12.951 33.843 1.00 60.16 210 HIS A O 1
ATOM 1687 N N . LYS A 1 211 ? -5.363 11.897 32.025 1.00 60.75 211 LYS A N 1
ATOM 1688 C CA . LYS A 1 211 ? -6.768 12.284 32.257 1.00 60.75 211 LYS A CA 1
ATOM 1689 C C . LYS A 1 211 ? -7.338 11.624 33.517 1.00 60.75 211 LYS A C 1
ATOM 1691 O O . LYS A 1 211 ? -8.009 12.309 34.282 1.00 60.75 211 LYS A O 1
ATOM 1696 N N . PHE A 1 212 ? -7.038 10.344 33.756 1.00 58.50 212 PHE A N 1
ATOM 1697 C CA . PHE A 1 212 ? -7.449 9.649 34.983 1.00 58.50 212 PHE A CA 1
ATOM 1698 C C . PHE A 1 212 ? -6.807 10.276 36.228 1.00 58.50 212 PHE A C 1
ATOM 1700 O O . PHE A 1 212 ? -7.521 10.657 37.148 1.00 58.50 212 PHE A O 1
ATOM 1707 N N . SER A 1 213 ? -5.492 10.525 36.214 1.00 55.28 213 SER A N 1
ATOM 1708 C CA . SER A 1 213 ? -4.804 11.155 37.352 1.00 55.28 213 SER A CA 1
ATOM 1709 C C . SER A 1 213 ? -5.275 12.584 37.662 1.00 55.28 213 SER A C 1
ATOM 1711 O O . SER A 1 213 ? -5.127 13.039 38.790 1.00 55.28 213 SER A O 1
ATOM 1713 N N . GLN A 1 214 ? -5.823 13.316 36.686 1.00 52.22 214 GLN A N 1
ATOM 1714 C CA . GLN A 1 214 ? -6.382 14.658 36.905 1.00 52.22 214 GLN A CA 1
ATOM 1715 C C . GLN A 1 214 ? -7.833 14.633 37.410 1.00 52.22 214 GLN A C 1
ATOM 1717 O O . GLN A 1 214 ? -8.239 15.555 38.115 1.00 52.22 214 GLN A O 1
ATOM 1722 N N . GLN A 1 215 ? -8.616 13.601 37.077 1.00 52.69 215 GLN A N 1
ATOM 1723 C CA . GLN A 1 215 ? -9.989 13.454 37.575 1.00 52.69 215 GLN A CA 1
ATOM 1724 C C . GLN A 1 215 ? -10.030 13.085 39.064 1.00 52.69 215 GLN A C 1
ATOM 1726 O O . GLN A 1 215 ? -10.884 13.610 39.778 1.00 52.69 215 GLN A O 1
ATOM 1731 N N . ASP A 1 216 ? -9.064 12.300 39.548 1.00 48.59 216 ASP A N 1
ATOM 1732 C CA . ASP A 1 216 ? -8.955 11.940 40.970 1.00 48.59 216 ASP A CA 1
ATOM 1733 C C . ASP A 1 216 ? -8.628 13.149 41.871 1.00 48.59 216 ASP A C 1
ATOM 1735 O O . ASP A 1 216 ? -9.022 13.189 43.031 1.00 48.59 216 ASP A O 1
ATOM 1739 N N . ILE A 1 217 ? -7.974 14.189 41.338 1.00 51.31 217 ILE A N 1
ATOM 1740 C CA . ILE A 1 217 ? -7.631 15.408 42.097 1.00 51.31 217 ILE A CA 1
ATOM 1741 C C . ILE A 1 217 ? -8.844 16.349 42.244 1.00 51.31 217 ILE A C 1
ATOM 1743 O O . ILE A 1 217 ? -8.903 17.157 43.171 1.00 51.31 217 ILE A O 1
ATOM 1747 N N . HIS A 1 218 ? -9.840 16.248 41.358 1.00 46.94 218 HIS A N 1
ATOM 1748 C CA . HIS A 1 218 ? -11.009 17.134 41.353 1.00 46.94 218 HIS A CA 1
ATOM 1749 C C . HIS A 1 218 ? -12.238 16.583 42.093 1.00 46.94 218 HIS A C 1
ATOM 1751 O O . HIS A 1 218 ? -13.213 17.320 42.243 1.00 46.94 218 HIS A O 1
ATOM 1757 N N . GLN A 1 219 ? -12.213 15.339 42.585 1.00 45.25 219 GLN A N 1
ATOM 1758 C CA . GLN A 1 219 ? -13.313 14.783 43.388 1.00 45.25 219 GLN A CA 1
ATOM 1759 C C . GLN A 1 219 ? -13.188 15.028 44.904 1.00 45.25 219 GLN A C 1
ATOM 1761 O O . GLN A 1 219 ? -14.150 14.768 45.620 1.00 45.25 219 GLN A O 1
ATOM 1766 N N . ASP A 1 220 ? -12.086 15.614 45.390 1.00 43.66 220 ASP A N 1
ATOM 1767 C CA . ASP A 1 220 ? -11.817 15.760 46.835 1.00 43.66 220 ASP A CA 1
ATOM 1768 C C . ASP A 1 220 ? -12.049 17.171 47.428 1.00 43.66 220 ASP A C 1
ATOM 1770 O O . ASP A 1 220 ? -11.727 17.425 48.588 1.00 43.66 220 ASP A O 1
ATOM 1774 N N . THR A 1 221 ? -12.643 18.119 46.688 1.00 47.22 221 THR A N 1
ATOM 1775 C CA . THR A 1 221 ? -12.873 19.502 47.182 1.00 47.22 221 THR A CA 1
ATOM 1776 C C . THR A 1 221 ? -14.340 19.942 47.230 1.00 47.22 221 THR A C 1
ATOM 1778 O O . THR A 1 221 ? -14.647 21.126 47.098 1.00 47.22 221 THR A O 1
ATOM 1781 N N . GLY A 1 222 ? -15.269 19.009 47.464 1.00 43.31 222 GLY A N 1
ATOM 1782 C CA . GLY A 1 222 ? -16.710 19.276 47.383 1.00 43.31 222 GLY A CA 1
ATOM 1783 C C . GLY A 1 222 ? -17.568 18.775 48.545 1.00 43.31 222 GLY A C 1
ATOM 1784 O O . GLY A 1 222 ? -18.630 18.223 48.282 1.00 43.31 222 GLY A O 1
ATOM 1785 N N . TYR A 1 223 ? -17.172 18.969 49.809 1.00 41.19 223 TYR A N 1
ATOM 1786 C CA . TYR A 1 223 ? -18.121 18.867 50.931 1.00 41.19 223 TYR A CA 1
ATOM 1787 C C . TYR A 1 223 ? -18.646 20.263 51.305 1.00 41.19 223 TYR A C 1
ATOM 1789 O O . TYR A 1 223 ? -17.873 21.080 51.811 1.00 41.19 223 TYR A O 1
ATOM 1797 N N . PRO A 1 224 ? -19.939 20.578 51.098 1.00 45.94 224 PRO A N 1
ATOM 1798 C CA . PRO A 1 224 ? -20.519 21.798 51.634 1.00 45.94 224 PRO A CA 1
ATOM 1799 C C . PRO A 1 224 ? -20.761 21.618 53.138 1.00 45.94 224 PRO A C 1
ATOM 1801 O O . PRO A 1 224 ? -21.641 20.867 53.558 1.00 45.94 224 PRO A O 1
ATOM 1804 N N . PHE A 1 225 ? -19.982 22.327 53.958 1.00 40.81 225 PHE A N 1
ATOM 1805 C CA . PHE A 1 225 ? -20.314 22.560 55.362 1.00 40.81 225 PHE A CA 1
ATOM 1806 C C . PHE A 1 225 ? -21.602 23.395 55.433 1.00 40.81 225 PHE A C 1
ATOM 1808 O O . PHE A 1 225 ? -21.578 24.619 55.327 1.00 40.81 225 PHE A O 1
ATOM 1815 N N . PHE A 1 226 ? -22.741 22.727 55.611 1.00 44.41 226 PHE A N 1
ATOM 1816 C CA . PHE A 1 226 ? -23.945 23.352 56.149 1.00 44.41 226 PHE A CA 1
ATOM 1817 C C . PHE A 1 226 ? -23.749 23.540 57.659 1.00 44.41 226 PHE A C 1
ATOM 1819 O O . PHE A 1 226 ? -23.878 22.586 58.423 1.00 44.41 226 PHE A O 1
ATOM 1826 N N . CYS A 1 227 ? -23.452 24.764 58.100 1.00 39.97 227 CYS A N 1
ATOM 1827 C CA . CYS A 1 227 ? -23.663 25.160 59.492 1.00 39.97 227 CYS A CA 1
ATOM 1828 C C . CYS A 1 227 ? -25.083 25.718 59.630 1.00 39.97 227 CYS A C 1
ATOM 1830 O O . CYS A 1 227 ? -25.369 26.825 59.177 1.00 39.97 227 CYS A O 1
ATOM 1832 N N . TYR A 1 228 ? -25.963 24.939 60.258 1.00 40.38 228 TYR A N 1
ATOM 1833 C CA . TYR A 1 228 ? -27.170 25.441 60.907 1.00 40.38 228 TYR A CA 1
ATOM 1834 C C . TYR A 1 228 ? -26.833 25.753 62.365 1.00 40.38 228 TYR A C 1
ATOM 1836 O O . TYR A 1 228 ? -26.526 24.820 63.102 1.00 40.38 228 TYR A O 1
ATOM 1844 N N . THR A 1 229 ? -26.875 27.040 62.720 1.00 46.66 229 THR A N 1
ATOM 1845 C CA . THR A 1 229 ? -27.500 27.687 63.901 1.00 46.66 229 THR A CA 1
ATOM 1846 C C . THR A 1 229 ? -26.894 29.065 64.085 1.00 46.66 229 THR A C 1
ATOM 1848 O O . THR A 1 229 ? -25.648 29.132 64.171 1.00 46.66 229 THR A O 1
#

Radius of gyration: 23.59 Å; Cα contacts (8 Å, |Δi|>4): 198; chains: 1; bounding box: 58×42×92 Å

Solvent-accessible surface area (backbone atoms only — not comparable to full-atom values): 13032 Å² total; per-residue (Å²): 118,69,70,60,54,53,53,50,51,51,50,50,53,49,51,52,51,52,50,49,50,55,44,48,45,52,68,75,46,40,91,77,51,50,72,67,53,44,51,52,52,51,51,50,49,50,49,55,41,42,73,49,47,46,65,74,76,91,81,68,58,86,90,70,61,51,72,67,58,54,49,49,51,53,47,26,66,75,38,43,58,59,44,52,52,40,45,56,50,49,52,61,72,62,66,74,76,60,63,66,60,54,50,51,49,30,57,50,50,58,44,27,46,85,40,60,56,52,48,51,51,49,36,28,44,40,41,17,35,45,29,25,51,42,12,74,76,72,34,92,92,37,63,34,98,42,33,51,33,55,52,97,90,44,76,47,81,41,91,66,60,70,76,52,46,58,54,50,34,56,52,49,65,61,34,57,70,73,58,88,78,41,54,72,72,42,27,56,52,46,53,52,36,51,48,54,47,50,48,65,55,48,56,52,54,55,53,51,52,55,51,54,63,55,53,67,67,68,71,76,82,76,80,83,84,80,83,88,130

Mean predicted aligned error: 8.02 Å

Sequence (229 aa):
MTTNCTHLQNHIELCKGVLIVLTMAGRTLGPQFSEETWLVLLKVVLGITDCLLHEPISTMNSSELNMDKKTAMIMADDLCEHLLRVLFELWLRSRIRKVEMWNIFKKCFNQWTHRHQAILQWNATTLALTQRVVRLLYGPKEGADMVNVSVGGYNVGLDLPTDFVYFAWHRMVYLINNPCTLPSSNFSSAISGIGKIIEAFQLIVHQNFHKFSQQDIHQDTGYPFFCYT

Nearest PDB structures (foldseek):
  5mk2-assembly1_A  TM=2.290E-01  e=3.771E+00  Homo sapiens
  5zx5-assembly1_B  TM=1.758E-01  e=6.522E+00  Mus musculus

pLDDT: mean 87.66, std 16.24, range [39.97, 98.62]